Protein AF-A0A1R2ALS1-F1 (afdb_monomer_lite)

Structure (mmCIF, N/CA/C/O backbone):
data_AF-A0A1R2ALS1-F1
#
_entry.id   AF-A0A1R2ALS1-F1
#
loop_
_atom_site.group_PDB
_atom_site.id
_atom_site.type_symbol
_atom_site.label_atom_id
_atom_site.label_alt_id
_atom_site.label_comp_id
_atom_site.label_asym_id
_atom_site.label_entity_id
_atom_site.label_seq_id
_atom_site.pdbx_PDB_ins_code
_atom_site.Cartn_x
_atom_site.Cartn_y
_atom_site.Cartn_z
_atom_site.occupancy
_atom_site.B_iso_or_equiv
_atom_site.auth_seq_id
_atom_site.auth_comp_id
_atom_site.auth_asym_id
_atom_site.auth_atom_id
_atom_site.pdbx_PDB_model_num
ATOM 1 N N . MET A 1 1 ? 16.921 -1.117 -17.719 1.00 50.06 1 MET A N 1
ATOM 2 C CA . MET A 1 1 ? 17.714 -1.610 -18.869 1.00 50.06 1 MET A CA 1
ATOM 3 C C . MET A 1 1 ? 18.496 -0.434 -19.413 1.00 50.06 1 MET A C 1
ATOM 5 O O . MET A 1 1 ? 17.890 0.602 -19.641 1.00 50.06 1 MET A O 1
ATOM 9 N N . ASP A 1 2 ? 19.806 -0.563 -19.596 1.00 60.59 2 ASP A N 1
ATOM 10 C CA . ASP A 1 2 ? 20.616 0.552 -20.091 1.00 60.59 2 ASP A CA 1
ATOM 11 C C . ASP A 1 2 ? 20.428 0.717 -21.610 1.00 60.59 2 ASP A C 1
ATOM 13 O O . ASP A 1 2 ? 20.820 -0.155 -22.392 1.00 60.59 2 ASP A O 1
ATOM 17 N N . TYR A 1 3 ? 19.848 1.843 -22.042 1.00 79.38 3 TYR A N 1
ATOM 18 C CA . TYR A 1 3 ? 19.765 2.263 -23.451 1.00 79.38 3 TYR A CA 1
ATOM 19 C C . TYR A 1 3 ? 21.125 2.779 -23.939 1.00 79.38 3 TYR A C 1
ATOM 21 O O . TYR A 1 3 ? 21.300 3.943 -24.292 1.00 79.38 3 TYR A O 1
ATOM 29 N N . LYS A 1 4 ? 22.134 1.908 -23.909 1.00 89.81 4 LYS A N 1
ATOM 30 C CA . LYS A 1 4 ? 23.496 2.226 -24.341 1.00 89.81 4 LYS A CA 1
ATOM 31 C C . LYS A 1 4 ? 23.703 1.880 -25.807 1.00 89.81 4 LYS A C 1
ATOM 33 O O . LYS A 1 4 ? 23.116 0.939 -26.345 1.00 89.81 4 LYS A O 1
ATOM 38 N N . CYS A 1 5 ? 24.572 2.653 -26.440 1.00 91.06 5 CYS A N 1
ATOM 39 C CA . CYS A 1 5 ? 25.113 2.365 -27.754 1.00 91.06 5 CYS A CA 1
ATOM 40 C C . CYS A 1 5 ? 25.793 0.990 -27.745 1.00 91.06 5 CYS A C 1
ATOM 42 O O . CYS A 1 5 ? 26.479 0.631 -26.792 1.00 91.06 5 CYS A O 1
ATOM 44 N N . TRP A 1 6 ? 25.652 0.237 -28.833 1.00 88.50 6 TRP A N 1
ATOM 45 C CA . TRP A 1 6 ? 26.165 -1.134 -28.924 1.00 88.50 6 TRP A CA 1
ATOM 46 C C . TRP A 1 6 ? 27.685 -1.255 -28.691 1.00 88.50 6 TRP A C 1
ATOM 48 O O . TRP A 1 6 ? 28.148 -2.252 -28.147 1.00 88.50 6 TRP A O 1
ATOM 58 N N . CYS A 1 7 ? 28.463 -0.235 -29.067 1.00 89.12 7 CYS A N 1
ATOM 59 C CA . CYS A 1 7 ? 29.928 -0.244 -28.998 1.00 89.12 7 CYS A CA 1
ATOM 60 C C . CYS A 1 7 ? 30.544 0.796 -28.050 1.00 89.12 7 CYS A C 1
ATOM 62 O O . CYS A 1 7 ? 31.765 0.964 -28.048 1.00 89.12 7 CYS A O 1
ATOM 64 N N . CYS A 1 8 ? 29.752 1.540 -27.271 1.00 91.38 8 CYS A N 1
ATOM 65 C CA . CYS A 1 8 ? 30.298 2.498 -26.306 1.00 91.38 8 CYS A CA 1
ATOM 66 C C . CYS A 1 8 ? 29.312 2.803 -25.168 1.00 91.38 8 CYS A C 1
ATOM 68 O O . CYS A 1 8 ? 28.119 2.554 -25.307 1.00 91.38 8 CYS A O 1
ATOM 70 N N . PRO A 1 9 ? 29.768 3.388 -24.046 1.00 92.44 9 PRO A N 1
ATOM 71 C CA . PRO A 1 9 ? 28.892 3.663 -22.906 1.00 92.44 9 PRO A CA 1
ATOM 72 C C . PRO A 1 9 ? 27.930 4.841 -23.127 1.00 92.44 9 PRO A C 1
ATOM 74 O O . PRO A 1 9 ? 27.146 5.141 -22.231 1.00 92.44 9 PRO A O 1
ATOM 77 N N . ALA A 1 10 ? 27.999 5.528 -24.274 1.00 92.50 10 ALA A N 1
ATOM 78 C CA . ALA A 1 10 ? 27.101 6.636 -24.581 1.00 92.50 10 ALA A CA 1
ATOM 79 C C . ALA A 1 10 ? 25.664 6.146 -24.796 1.00 92.50 10 ALA A C 1
ATOM 81 O O . ALA A 1 10 ? 25.438 5.010 -25.211 1.00 92.50 10 ALA A O 1
ATOM 82 N N . GLU A 1 11 ? 24.703 7.032 -24.568 1.00 91.50 11 GLU A N 1
ATOM 83 C CA . GLU A 1 11 ? 23.285 6.772 -24.801 1.00 91.50 11 GLU A CA 1
ATOM 84 C C . GLU A 1 11 ? 22.994 6.486 -26.285 1.00 91.50 11 GLU A C 1
ATOM 86 O O . GLU A 1 11 ? 23.540 7.134 -27.190 1.00 91.50 11 GLU A O 1
ATOM 91 N N . ALA A 1 12 ? 22.146 5.490 -26.539 1.00 92.06 12 ALA A N 1
ATOM 92 C CA . ALA A 1 12 ? 21.632 5.191 -27.866 1.00 92.06 12 ALA A CA 1
ATOM 93 C C . ALA A 1 12 ? 20.422 6.080 -28.171 1.00 92.06 12 ALA A C 1
ATOM 95 O O . ALA A 1 12 ? 19.423 6.030 -27.466 1.00 92.06 12 ALA A O 1
ATOM 96 N N . ILE A 1 13 ? 20.508 6.854 -29.253 1.00 93.00 13 ILE A N 1
ATOM 97 C CA . ILE A 1 13 ? 19.440 7.768 -29.703 1.00 93.00 13 ILE A CA 1
ATOM 98 C C . ILE A 1 13 ? 18.923 7.425 -31.107 1.00 93.00 13 ILE A C 1
ATOM 100 O O . ILE A 1 13 ? 17.971 8.037 -31.586 1.00 93.00 13 ILE A O 1
ATOM 104 N N . TRP A 1 14 ? 19.549 6.439 -31.754 1.00 91.44 14 TRP A N 1
ATOM 105 C CA . TRP A 1 14 ? 19.168 5.898 -33.052 1.00 91.44 14 TRP A CA 1
ATOM 106 C C . TRP A 1 14 ? 18.943 4.395 -32.947 1.00 91.44 14 TRP A C 1
ATOM 108 O O . TRP A 1 14 ? 19.759 3.695 -32.333 1.00 91.44 14 TRP A O 1
ATOM 118 N N . VAL A 1 15 ? 17.893 3.907 -33.603 1.00 91.50 15 VAL A N 1
ATOM 119 C CA . VAL A 1 15 ? 17.603 2.480 -33.769 1.00 91.50 15 VAL A CA 1
ATOM 120 C C . VAL A 1 15 ? 17.605 2.131 -35.257 1.00 91.50 15 VAL A C 1
ATOM 122 O O . VAL A 1 15 ? 17.165 2.932 -36.072 1.00 91.50 15 VAL A O 1
ATOM 125 N N . CYS A 1 16 ? 18.155 0.977 -35.638 1.00 88.06 16 CYS A N 1
ATOM 126 C CA . CYS A 1 16 ? 18.098 0.477 -37.019 1.00 88.06 16 CYS A CA 1
ATOM 127 C C . CYS A 1 16 ? 17.822 -1.030 -37.022 1.00 88.06 16 CYS A C 1
ATOM 129 O O . CYS A 1 16 ? 18.295 -1.752 -36.148 1.00 88.06 16 CYS A O 1
ATOM 131 N N . ASP A 1 17 ? 17.155 -1.530 -38.060 1.00 84.06 17 ASP A N 1
ATOM 132 C CA . ASP A 1 17 ? 16.821 -2.956 -38.214 1.00 84.06 17 ASP A CA 1
ATOM 133 C C . ASP A 1 17 ? 18.007 -3.836 -38.654 1.00 84.06 17 ASP A C 1
ATOM 135 O O . ASP A 1 17 ? 17.848 -4.980 -39.085 1.00 84.06 17 ASP A O 1
ATOM 139 N N . CYS A 1 18 ? 19.233 -3.313 -38.589 1.00 85.44 18 CYS A N 1
ATOM 140 C CA . CYS A 1 18 ? 20.415 -4.073 -38.968 1.00 85.44 18 CYS A CA 1
ATOM 141 C C . CYS A 1 18 ? 20.714 -5.177 -37.930 1.00 85.44 18 CYS A C 1
ATOM 143 O O . CYS A 1 18 ? 20.789 -4.873 -36.739 1.00 85.44 18 CYS A O 1
ATOM 145 N N . PRO A 1 19 ? 21.010 -6.426 -38.353 1.00 74.75 19 PRO A N 1
ATOM 146 C CA . PRO A 1 19 ? 21.160 -7.579 -37.451 1.00 74.75 19 PRO A CA 1
ATOM 147 C C . PRO A 1 19 ? 22.251 -7.464 -36.376 1.00 74.75 19 PRO A C 1
ATOM 149 O O . PRO A 1 19 ? 22.248 -8.244 -35.430 1.00 74.75 19 PRO A O 1
ATOM 152 N N . GLN A 1 20 ? 23.215 -6.549 -36.537 1.00 68.75 20 GLN A N 1
ATOM 153 C CA . GLN A 1 20 ? 24.369 -6.415 -35.638 1.00 68.75 20 GLN A CA 1
ATOM 154 C C . GLN A 1 20 ? 24.468 -5.057 -34.920 1.00 68.75 20 GLN A C 1
ATOM 156 O O . GLN A 1 20 ? 25.159 -4.983 -33.912 1.00 68.75 20 GLN A O 1
ATOM 161 N N . ASP A 1 21 ? 23.737 -4.021 -35.358 1.00 65.06 21 ASP A N 1
ATOM 162 C CA . ASP A 1 21 ? 23.947 -2.626 -34.921 1.00 65.06 21 ASP A CA 1
ATOM 163 C C . ASP A 1 21 ? 22.619 -1.913 -34.606 1.00 65.06 21 ASP A C 1
ATOM 165 O O . ASP A 1 21 ? 22.350 -0.811 -35.092 1.00 65.06 21 ASP A O 1
ATOM 169 N N . SER A 1 22 ? 21.746 -2.538 -33.812 1.00 77.69 22 SER A N 1
ATOM 170 C CA . SER A 1 22 ? 20.374 -2.038 -33.674 1.00 77.69 22 SER A CA 1
ATOM 171 C C . SER A 1 22 ? 20.223 -0.767 -32.843 1.00 77.69 22 SER A C 1
ATOM 173 O O . SER A 1 22 ? 19.180 -0.135 -32.922 1.00 77.69 22 SER A O 1
ATOM 175 N N . ARG A 1 23 ? 21.228 -0.362 -32.052 1.00 90.31 23 ARG A N 1
ATOM 176 C CA . ARG A 1 23 ? 21.153 0.804 -31.148 1.00 90.31 23 ARG A CA 1
ATOM 177 C C . ARG A 1 23 ? 22.456 1.588 -31.133 1.00 90.31 23 ARG A C 1
ATOM 179 O O . ARG A 1 23 ? 23.477 1.078 -30.673 1.00 90.31 23 ARG A O 1
ATOM 186 N N . SER A 1 24 ? 22.427 2.836 -31.588 1.00 91.56 24 SER A N 1
ATOM 187 C CA . SER A 1 24 ? 23.633 3.650 -31.769 1.00 91.56 24 SER A CA 1
ATOM 188 C C . SER A 1 24 ? 23.507 5.045 -31.160 1.00 91.56 24 SER A C 1
ATOM 190 O O . SER A 1 24 ? 22.450 5.674 -31.197 1.00 91.56 24 SER A O 1
ATOM 192 N N . CYS A 1 25 ? 24.617 5.566 -30.634 1.00 92.94 25 CYS A N 1
ATOM 193 C CA . CYS A 1 25 ? 24.748 6.999 -30.380 1.00 92.94 25 CYS A CA 1
ATOM 194 C C . CYS A 1 25 ? 24.946 7.755 -31.705 1.00 92.94 25 CYS A C 1
ATOM 196 O O . CYS A 1 25 ? 25.255 7.151 -32.734 1.00 92.94 25 CYS A O 1
ATOM 198 N N . GLU A 1 26 ? 24.841 9.086 -31.677 1.00 92.38 26 GLU A N 1
ATOM 199 C CA . GLU A 1 26 ? 24.996 9.946 -32.863 1.00 92.38 26 GLU A CA 1
ATOM 200 C C . GLU A 1 26 ? 26.265 9.636 -33.677 1.00 92.38 26 GLU A C 1
ATOM 202 O O . GLU A 1 26 ? 26.232 9.535 -34.903 1.00 92.38 26 GLU A O 1
ATOM 207 N N . LYS A 1 27 ? 27.400 9.449 -32.990 1.00 93.31 27 LYS A N 1
ATOM 208 C CA . LYS A 1 27 ? 28.691 9.177 -33.632 1.00 93.31 27 LYS A CA 1
ATOM 209 C C . LYS A 1 27 ? 28.674 7.842 -34.379 1.00 93.31 27 LYS A C 1
ATOM 211 O O . LYS A 1 27 ? 28.967 7.803 -35.571 1.00 93.31 27 LYS A O 1
ATOM 216 N N . HIS A 1 28 ? 28.311 6.764 -33.687 1.00 92.12 28 HIS A N 1
ATOM 217 C CA . HIS A 1 28 ? 28.340 5.421 -34.263 1.00 92.12 28 HIS A CA 1
ATOM 218 C C . HIS A 1 28 ? 27.249 5.212 -35.311 1.00 92.12 28 HIS A C 1
ATOM 220 O O . HIS A 1 28 ? 27.471 4.489 -36.277 1.00 92.12 28 HIS A O 1
ATOM 226 N N . TYR A 1 29 ? 26.128 5.927 -35.204 1.00 90.19 29 TYR A N 1
ATOM 227 C CA . TYR A 1 29 ? 25.135 5.989 -36.267 1.00 90.19 29 TYR A CA 1
ATOM 228 C C . TYR A 1 29 ? 25.716 6.591 -37.556 1.00 90.19 29 TYR A C 1
ATOM 230 O O . TYR A 1 29 ? 25.559 6.013 -38.633 1.00 90.19 29 TYR A O 1
ATOM 238 N N . ARG A 1 30 ? 26.436 7.719 -37.476 1.00 89.69 30 ARG A N 1
ATOM 239 C CA . ARG A 1 30 ? 27.071 8.325 -38.662 1.00 89.69 30 ARG A CA 1
ATOM 240 C C . ARG A 1 30 ? 28.076 7.381 -39.319 1.00 89.69 30 ARG A C 1
ATOM 242 O O . ARG A 1 30 ? 28.133 7.325 -40.548 1.00 89.69 30 ARG A O 1
ATOM 249 N N . ASP A 1 31 ? 28.844 6.643 -38.525 1.00 89.50 31 ASP A N 1
ATOM 250 C CA . ASP A 1 31 ? 29.805 5.658 -39.031 1.00 89.50 31 ASP A CA 1
ATOM 251 C C . ASP A 1 31 ? 29.095 4.458 -39.678 1.00 89.50 31 ASP A C 1
ATOM 253 O O . ASP A 1 31 ? 29.447 4.053 -40.790 1.00 89.50 31 ASP A O 1
ATOM 257 N N . HIS A 1 32 ? 28.023 3.966 -39.052 1.00 87.50 32 HIS A N 1
ATOM 258 C CA . HIS A 1 32 ? 27.159 2.927 -39.606 1.00 87.50 32 HIS A CA 1
ATOM 259 C C . HIS A 1 32 ? 26.534 3.362 -40.944 1.00 87.50 32 HIS A C 1
ATOM 261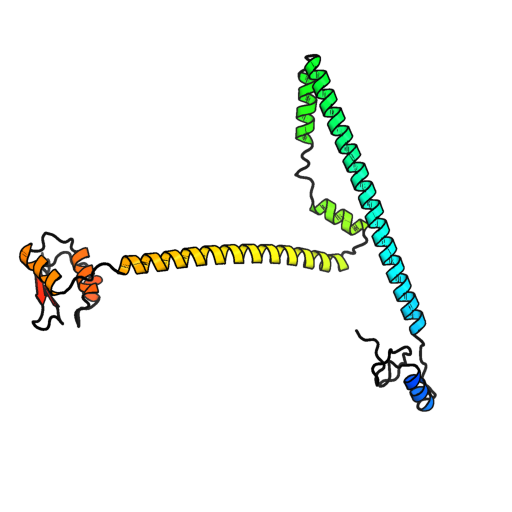 O O . HIS A 1 32 ? 26.642 2.646 -41.938 1.00 87.50 32 HIS A O 1
ATOM 267 N N . LYS A 1 33 ? 25.975 4.576 -41.028 1.00 85.88 33 LYS A N 1
ATOM 268 C CA . LYS A 1 33 ? 25.359 5.134 -42.246 1.00 85.88 33 LYS A CA 1
ATOM 269 C C . LYS A 1 33 ? 26.344 5.273 -43.410 1.00 85.88 33 LYS A C 1
ATOM 271 O O . LYS A 1 33 ? 25.971 5.067 -44.565 1.00 85.88 33 LYS A O 1
ATOM 276 N N . LYS A 1 34 ? 27.609 5.608 -43.126 1.00 86.44 34 LYS A N 1
ATOM 277 C CA . LYS A 1 34 ? 28.674 5.646 -44.146 1.00 86.44 34 LYS A CA 1
ATOM 278 C C . LYS A 1 34 ? 28.954 4.256 -44.720 1.00 86.44 34 LYS A C 1
ATOM 280 O O . LYS A 1 34 ? 29.162 4.136 -45.926 1.00 86.44 34 LYS A O 1
ATOM 285 N N . LYS A 1 35 ? 28.960 3.228 -43.864 1.00 85.25 35 LYS A N 1
ATOM 286 C CA . LYS A 1 35 ? 29.248 1.835 -44.234 1.00 85.25 35 LYS A CA 1
ATOM 287 C C . LYS A 1 35 ? 28.059 1.155 -44.923 1.00 85.25 35 LYS A C 1
ATOM 289 O O . LYS A 1 35 ? 28.254 0.430 -45.894 1.00 85.25 35 LYS A O 1
ATOM 294 N N . TYR A 1 36 ? 26.836 1.437 -44.476 1.00 82.56 36 TYR A N 1
ATOM 295 C CA . TYR A 1 36 ? 25.606 0.797 -44.941 1.00 82.56 36 TYR A CA 1
ATOM 296 C C . TYR A 1 36 ? 24.590 1.839 -45.427 1.00 82.56 36 TYR A C 1
ATOM 298 O O . TYR A 1 36 ? 23.707 2.284 -44.700 1.00 82.56 36 TYR A O 1
ATOM 306 N N . LYS A 1 37 ? 24.680 2.205 -46.712 1.00 77.44 37 LYS A N 1
ATOM 307 C CA . LYS A 1 37 ? 23.850 3.262 -47.329 1.00 77.44 37 LYS A CA 1
ATOM 308 C C . LYS A 1 37 ? 22.343 2.955 -47.417 1.00 77.44 37 LYS A C 1
ATOM 310 O O . LYS A 1 37 ? 21.590 3.835 -47.816 1.00 77.44 37 LYS A O 1
ATOM 315 N N . ARG A 1 38 ? 21.913 1.722 -47.119 1.00 81.31 38 ARG A N 1
ATOM 316 C CA . ARG A 1 38 ? 20.518 1.257 -47.262 1.00 81.31 38 ARG A CA 1
ATOM 317 C C . ARG A 1 38 ? 19.773 1.059 -45.931 1.00 81.31 38 ARG A C 1
ATOM 319 O O . ARG A 1 38 ? 18.631 0.623 -45.974 1.00 81.31 38 ARG A O 1
ATOM 326 N N . CYS A 1 39 ? 20.390 1.338 -44.777 1.00 83.81 39 CYS A N 1
ATOM 327 C CA . CYS A 1 39 ? 19.678 1.291 -43.490 1.00 83.81 39 CYS A CA 1
ATOM 328 C C . CYS A 1 39 ? 18.608 2.400 -43.441 1.00 83.81 39 CYS A C 1
ATOM 330 O O . CYS A 1 39 ? 18.851 3.514 -43.919 1.00 83.81 39 CYS A O 1
ATOM 332 N N . LEU A 1 40 ? 17.453 2.079 -42.849 1.00 80.88 40 LEU A N 1
ATOM 333 C CA . LEU A 1 40 ? 16.394 3.013 -42.462 1.00 80.88 40 LEU A CA 1
ATOM 334 C C . LEU A 1 40 ? 16.449 3.175 -40.934 1.00 80.88 40 LEU A C 1
ATOM 336 O O . LEU A 1 40 ? 15.978 2.298 -40.218 1.00 80.88 40 LEU A O 1
ATOM 340 N N . PRO A 1 41 ? 17.129 4.214 -40.432 1.00 84.94 41 PRO A N 1
ATOM 341 C CA . PRO A 1 41 ? 17.294 4.440 -39.006 1.00 84.94 41 PRO A CA 1
ATOM 342 C C . PRO A 1 41 ? 16.181 5.341 -38.462 1.00 84.94 41 PRO A C 1
ATOM 344 O O . PRO A 1 41 ? 15.875 6.374 -39.064 1.00 84.94 41 PRO A O 1
ATOM 347 N N . ASP A 1 42 ? 15.685 5.019 -37.274 1.00 88.00 42 ASP A N 1
ATOM 348 C CA . ASP A 1 42 ? 14.735 5.842 -36.533 1.00 88.00 42 ASP A CA 1
ATOM 349 C C . ASP A 1 42 ? 15.445 6.624 -35.430 1.00 88.00 42 ASP A C 1
ATOM 351 O O . ASP A 1 42 ? 16.239 6.081 -34.652 1.00 88.00 42 ASP A O 1
ATOM 355 N N . PHE A 1 43 ? 15.162 7.924 -35.365 1.00 89.69 43 PHE A N 1
ATOM 356 C CA . PHE A 1 43 ? 15.578 8.766 -34.251 1.00 89.69 43 PHE A CA 1
ATOM 357 C C . PHE A 1 43 ? 14.580 8.591 -33.111 1.00 89.69 43 PHE A C 1
ATOM 359 O O . PHE A 1 43 ? 13.432 9.012 -33.220 1.00 89.69 43 PHE A O 1
ATOM 366 N N . VAL A 1 44 ? 15.009 7.962 -32.019 1.00 89.94 44 VAL A N 1
ATOM 367 C CA . VAL A 1 44 ? 14.098 7.568 -30.930 1.00 89.94 44 VAL A CA 1
ATOM 368 C C . VAL A 1 44 ? 14.128 8.518 -29.740 1.00 89.94 44 VAL A C 1
ATOM 370 O O . VAL A 1 44 ? 13.297 8.395 -28.848 1.00 89.94 44 VAL A O 1
ATOM 373 N N . LYS A 1 45 ? 15.062 9.478 -29.704 1.00 87.56 45 LYS A N 1
ATOM 374 C CA . LYS A 1 45 ? 15.226 10.370 -28.546 1.00 87.56 45 LYS A CA 1
ATOM 375 C C . LYS A 1 45 ? 13.960 11.168 -28.242 1.00 87.56 45 LYS A C 1
ATOM 377 O O . LYS A 1 45 ? 13.569 11.253 -27.084 1.00 87.56 45 LYS A O 1
ATOM 382 N N . ASP A 1 46 ? 13.327 11.724 -29.271 1.00 87.06 46 ASP A N 1
ATOM 383 C CA . ASP A 1 46 ? 12.121 12.534 -29.092 1.00 87.06 46 ASP A CA 1
ATOM 384 C C . ASP A 1 46 ? 10.953 11.675 -28.595 1.00 87.06 46 ASP A C 1
ATOM 386 O O . ASP A 1 46 ? 10.272 12.071 -27.656 1.00 87.06 46 ASP A O 1
ATOM 390 N N . ALA A 1 47 ? 10.799 10.459 -29.129 1.00 88.56 47 ALA A N 1
ATOM 391 C CA . ALA A 1 47 ? 9.786 9.509 -28.671 1.00 88.56 47 ALA A CA 1
ATOM 392 C C . ALA A 1 47 ? 10.010 9.061 -27.212 1.00 88.56 47 ALA A C 1
ATOM 394 O O . ALA A 1 47 ? 9.049 8.902 -26.460 1.00 88.56 47 ALA A O 1
ATOM 395 N N . ILE A 1 48 ? 11.271 8.887 -26.790 1.00 86.31 48 ILE A N 1
ATOM 396 C CA . ILE A 1 48 ? 11.622 8.595 -25.389 1.00 86.31 48 ILE A CA 1
ATOM 397 C C . ILE A 1 48 ? 11.243 9.778 -24.495 1.00 86.31 48 ILE A C 1
ATOM 399 O O . ILE A 1 48 ? 10.570 9.583 -23.491 1.00 86.31 48 ILE A O 1
ATOM 403 N N . ILE A 1 49 ? 11.622 11.003 -24.875 1.00 87.62 49 ILE A N 1
ATOM 404 C CA . ILE A 1 49 ? 11.289 12.217 -24.116 1.00 87.62 49 ILE A CA 1
ATOM 405 C C . ILE A 1 49 ? 9.771 12.396 -24.009 1.00 87.62 49 ILE A C 1
ATOM 407 O O . ILE A 1 49 ? 9.267 12.726 -22.939 1.00 87.62 49 ILE A O 1
ATOM 411 N N . GLU A 1 50 ? 9.037 12.185 -25.100 1.00 91.19 50 GLU A N 1
ATOM 412 C CA . GLU A 1 50 ? 7.576 12.261 -25.118 1.00 91.19 50 GLU A CA 1
ATOM 413 C C . GLU A 1 50 ? 6.951 11.216 -24.187 1.00 91.19 50 GLU A C 1
ATOM 415 O O . GLU A 1 50 ? 6.086 11.558 -23.382 1.00 91.19 50 GLU A O 1
ATOM 420 N N . SER A 1 51 ? 7.452 9.978 -24.221 1.00 89.94 51 SER A N 1
ATOM 421 C CA . SER A 1 51 ? 7.007 8.902 -23.328 1.00 89.94 51 SER A CA 1
ATOM 422 C C . SER A 1 51 ? 7.298 9.219 -21.858 1.00 89.94 51 SER A C 1
ATOM 424 O O . SER A 1 51 ? 6.409 9.097 -21.018 1.00 89.94 51 SER A O 1
ATOM 426 N N . ASP A 1 52 ? 8.508 9.684 -21.540 1.00 89.56 52 ASP A N 1
ATOM 427 C CA . ASP A 1 52 ? 8.900 10.081 -20.183 1.00 89.56 52 ASP A CA 1
ATOM 428 C C . ASP A 1 52 ? 8.041 11.237 -19.666 1.00 89.56 52 ASP A C 1
ATOM 430 O O . ASP A 1 52 ? 7.635 11.250 -18.504 1.00 89.56 52 ASP A O 1
ATOM 434 N N . ASN A 1 53 ? 7.759 12.223 -20.519 1.00 91.88 53 ASN A N 1
ATOM 435 C CA . ASN A 1 53 ? 6.893 13.339 -20.165 1.00 91.88 53 ASN A CA 1
ATOM 436 C C . ASN A 1 53 ? 5.456 12.869 -19.929 1.00 91.88 53 ASN A C 1
ATOM 438 O O . ASN A 1 53 ? 4.850 13.290 -18.949 1.00 91.88 53 ASN A O 1
ATOM 442 N N . ALA A 1 54 ? 4.931 11.973 -20.768 1.00 92.06 54 ALA A N 1
ATOM 443 C CA . ALA A 1 54 ? 3.603 11.396 -20.580 1.00 92.06 54 ALA A CA 1
ATOM 444 C C . ALA A 1 54 ? 3.502 10.616 -19.258 1.00 92.06 54 ALA A C 1
ATOM 446 O O . ALA A 1 54 ? 2.540 10.803 -18.514 1.00 92.06 54 ALA A O 1
ATOM 447 N N . ILE A 1 55 ? 4.518 9.811 -18.919 1.00 92.00 55 ILE A N 1
ATOM 448 C CA . ILE A 1 55 ? 4.587 9.090 -17.639 1.00 92.00 55 ILE A CA 1
ATOM 449 C C . ILE A 1 55 ? 4.634 10.075 -16.468 1.00 92.00 55 ILE A C 1
ATOM 451 O O . ILE A 1 55 ? 3.838 9.947 -15.545 1.00 92.00 55 ILE A O 1
ATOM 455 N N . LYS A 1 56 ? 5.495 11.098 -16.517 1.00 93.19 56 LYS A N 1
ATOM 456 C CA . LYS A 1 56 ? 5.571 12.125 -15.461 1.00 93.19 56 LYS A CA 1
ATOM 457 C C . LYS A 1 56 ? 4.263 12.892 -15.291 1.00 93.19 56 LYS A C 1
ATOM 459 O O . LYS A 1 56 ? 3.875 13.201 -14.168 1.00 93.19 56 LYS A O 1
ATOM 464 N N . CYS A 1 57 ? 3.582 13.221 -16.388 1.00 91.94 57 CYS A N 1
ATOM 465 C CA . CYS A 1 57 ? 2.256 13.831 -16.332 1.00 91.94 57 CYS A CA 1
ATOM 466 C C . CYS A 1 57 ? 1.271 12.914 -15.604 1.00 91.94 57 CYS A C 1
ATOM 468 O O . CYS A 1 57 ? 0.589 13.369 -14.690 1.00 91.94 57 CYS A O 1
ATOM 470 N N . LEU A 1 58 ? 1.262 11.624 -15.942 1.00 88.75 58 LEU A N 1
ATOM 471 C CA . LEU A 1 58 ? 0.407 10.638 -15.290 1.00 88.75 58 LEU A CA 1
ATOM 472 C C . LEU A 1 58 ? 0.744 10.469 -13.795 1.00 88.75 58 LEU A C 1
ATOM 474 O O . LEU A 1 58 ? -0.160 10.413 -12.967 1.00 88.75 58 LEU A O 1
ATOM 478 N N . GLU A 1 59 ? 2.028 10.449 -13.422 1.00 89.44 59 GLU A N 1
ATOM 479 C CA . GLU A 1 59 ? 2.475 10.419 -12.019 1.00 89.44 59 GLU A CA 1
ATOM 480 C C . GLU A 1 59 ? 1.937 11.619 -11.222 1.00 89.44 59 GLU A C 1
ATOM 482 O O . GLU A 1 59 ? 1.430 11.456 -10.109 1.00 89.44 59 GLU A O 1
ATOM 487 N N . LEU A 1 60 ? 2.007 12.825 -11.796 1.00 87.81 60 LEU A N 1
ATOM 488 C CA . LEU A 1 60 ? 1.475 14.041 -11.177 1.00 87.81 60 LEU A CA 1
ATOM 489 C C . LEU A 1 60 ? -0.052 14.002 -11.049 1.00 87.81 60 LEU A C 1
ATOM 491 O O . LEU A 1 60 ? -0.590 14.437 -10.029 1.00 87.81 60 LEU A O 1
ATOM 495 N N . GLU A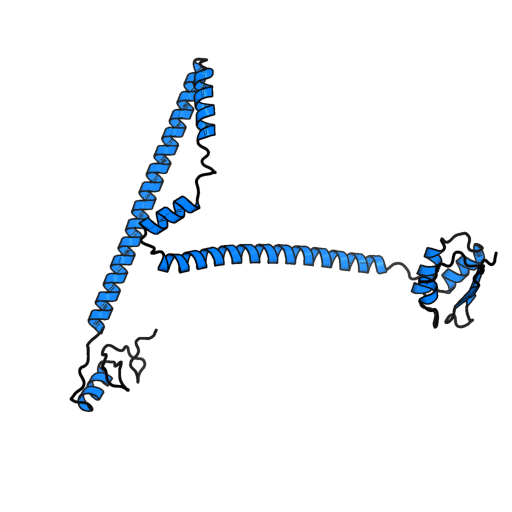 1 61 ? -0.752 13.475 -12.054 1.00 88.38 61 GLU A N 1
ATOM 496 C CA . GLU A 1 61 ? -2.205 13.295 -12.013 1.00 88.38 61 GLU A CA 1
ATOM 497 C C . GLU A 1 61 ? -2.623 12.309 -10.916 1.00 88.38 61 GLU A C 1
ATOM 499 O O . GLU A 1 61 ? -3.520 12.626 -10.135 1.00 88.38 61 GLU A O 1
ATOM 504 N N . TYR A 1 62 ? -1.932 11.172 -10.776 1.00 87.25 62 TYR A N 1
ATOM 505 C CA . TYR A 1 62 ? -2.173 10.221 -9.684 1.00 87.25 62 TYR A CA 1
ATOM 506 C C . TYR A 1 62 ? -1.903 10.829 -8.308 1.00 87.25 62 TYR A C 1
ATOM 508 O O . TYR A 1 62 ? -2.692 10.631 -7.376 1.00 87.25 62 TYR A O 1
ATOM 516 N N . ALA A 1 63 ? -0.810 11.583 -8.165 1.00 84.50 63 ALA A N 1
ATOM 517 C CA . ALA A 1 63 ? -0.490 12.267 -6.918 1.00 84.50 63 ALA A CA 1
ATOM 518 C C . ALA A 1 63 ? -1.590 13.270 -6.539 1.00 84.50 63 ALA A C 1
ATOM 520 O O . ALA A 1 63 ? -2.045 13.284 -5.394 1.00 84.50 63 ALA A O 1
ATOM 521 N N . LYS A 1 64 ? -2.064 14.061 -7.509 1.00 89.62 64 LYS A N 1
ATOM 522 C CA . LYS A 1 64 ? -3.153 15.018 -7.304 1.00 89.62 64 LYS A CA 1
ATOM 523 C C . LYS A 1 64 ? -4.467 14.322 -6.952 1.00 89.62 64 LYS A C 1
ATOM 525 O O . LYS A 1 64 ? -5.090 14.691 -5.964 1.00 89.62 64 LYS A O 1
ATOM 530 N N . LEU A 1 65 ? -4.852 13.289 -7.701 1.00 86.00 65 LEU A N 1
ATOM 531 C CA . LEU A 1 65 ? -6.060 12.509 -7.426 1.00 86.00 65 LEU A CA 1
ATOM 532 C C . LEU A 1 65 ? -6.036 11.941 -6.002 1.00 86.00 65 LEU A C 1
ATOM 534 O O . LEU A 1 65 ? -7.018 12.045 -5.275 1.00 86.00 65 LEU A O 1
ATOM 538 N N . THR A 1 66 ? -4.896 11.394 -5.578 1.00 86.75 66 THR A N 1
ATOM 539 C CA . THR A 1 66 ? -4.726 10.852 -4.224 1.00 86.75 66 THR A CA 1
ATOM 540 C C . THR A 1 66 ? -4.913 11.932 -3.158 1.00 86.75 66 THR A C 1
ATOM 542 O O . THR A 1 66 ? -5.605 11.701 -2.168 1.00 86.75 66 THR A O 1
ATOM 545 N N . GLN A 1 67 ? -4.333 13.119 -3.359 1.00 86.25 67 GLN A N 1
ATOM 546 C CA . GLN A 1 67 ? -4.509 14.253 -2.448 1.00 86.25 67 GLN A CA 1
ATOM 547 C C . GLN A 1 67 ? -5.974 14.697 -2.373 1.00 86.25 67 GLN A C 1
ATOM 549 O O . GLN A 1 67 ? -6.505 14.844 -1.273 1.00 86.25 67 GLN A O 1
ATOM 554 N N . ASP A 1 68 ? -6.641 14.841 -3.520 1.00 87.75 68 ASP A N 1
ATOM 555 C CA . ASP A 1 68 ? -8.055 15.220 -3.590 1.00 87.75 68 ASP A CA 1
ATOM 556 C C . ASP A 1 68 ? -8.936 14.187 -2.856 1.00 87.75 68 ASP A C 1
ATOM 558 O O . ASP A 1 68 ? -9.806 14.550 -2.062 1.00 87.75 68 ASP A O 1
ATOM 562 N N . MET A 1 69 ? -8.659 12.888 -3.025 1.00 88.88 69 MET A N 1
ATOM 563 C CA . MET A 1 69 ? -9.359 11.816 -2.307 1.00 88.88 69 MET A CA 1
ATOM 564 C C . MET A 1 69 ? -9.121 11.860 -0.794 1.00 88.88 69 MET A C 1
ATOM 566 O O . MET A 1 69 ? -10.058 11.644 -0.026 1.00 88.88 69 MET A O 1
ATOM 570 N N . MET A 1 70 ? -7.893 12.138 -0.346 1.00 89.12 70 MET A N 1
ATOM 571 C CA . MET A 1 70 ? -7.586 12.274 1.083 1.00 89.12 70 MET A CA 1
ATOM 572 C C . MET A 1 70 ? -8.365 13.429 1.717 1.00 89.12 70 MET A C 1
ATOM 574 O O . MET A 1 70 ? -8.939 13.250 2.792 1.00 89.12 70 MET A O 1
ATOM 578 N N . ILE A 1 71 ? -8.434 14.573 1.032 1.00 91.94 71 ILE A N 1
ATOM 579 C CA . ILE A 1 71 ? -9.205 15.742 1.476 1.00 91.94 71 ILE A CA 1
ATOM 580 C C . ILE A 1 71 ? -10.689 15.385 1.606 1.00 91.94 71 ILE A C 1
ATOM 582 O O . ILE A 1 71 ? -11.315 15.682 2.624 1.00 91.94 71 ILE A O 1
ATOM 586 N N . GLU A 1 72 ? -11.262 14.706 0.612 1.00 93.75 72 GLU A N 1
ATOM 587 C CA . GLU A 1 72 ? -12.664 14.281 0.671 1.00 93.75 72 GLU A CA 1
ATOM 588 C C . GLU A 1 72 ? -12.924 13.277 1.803 1.00 93.75 72 GLU A C 1
ATOM 590 O O . GLU A 1 72 ? -13.888 13.425 2.557 1.00 93.75 72 GLU A O 1
ATOM 595 N N . ILE A 1 73 ? -12.044 12.290 1.996 1.00 88.81 73 ILE A N 1
ATOM 596 C CA . ILE A 1 73 ? -12.145 11.332 3.109 1.00 88.81 73 ILE A CA 1
ATOM 597 C C . ILE A 1 73 ? -12.114 12.061 4.458 1.00 88.81 73 ILE A C 1
ATOM 599 O O . ILE A 1 73 ? -12.930 11.763 5.336 1.00 88.81 73 ILE A O 1
ATOM 603 N N . GLU A 1 74 ? -11.211 13.027 4.626 1.00 94.00 74 GLU A N 1
ATOM 604 C CA . GLU A 1 74 ? -11.122 13.849 5.832 1.00 94.00 74 GLU A CA 1
ATOM 605 C C . GLU A 1 74 ? -12.402 14.671 6.053 1.00 94.00 74 GLU A C 1
ATOM 607 O O . GLU A 1 74 ? -12.939 14.708 7.167 1.00 94.00 74 GLU A O 1
ATOM 612 N N . ASN A 1 75 ? -12.956 15.265 4.994 1.00 94.56 75 ASN A N 1
ATOM 613 C CA . ASN A 1 75 ? -14.223 15.990 5.055 1.00 94.56 75 ASN A CA 1
ATOM 614 C C . ASN A 1 75 ? -15.370 15.086 5.528 1.00 94.56 75 ASN A C 1
ATOM 616 O O . ASN A 1 75 ? -16.092 15.448 6.463 1.00 94.56 75 ASN A O 1
ATOM 620 N N . TYR A 1 76 ? -15.522 13.891 4.949 1.00 92.50 76 TYR A N 1
ATOM 621 C CA . TYR A 1 76 ? -16.546 12.929 5.374 1.00 92.50 76 TYR A CA 1
ATOM 622 C C . TYR A 1 76 ? -16.333 12.442 6.807 1.00 92.50 76 TYR A C 1
ATOM 624 O O . TYR A 1 76 ? -17.298 12.276 7.561 1.00 92.50 76 TYR A O 1
ATOM 632 N N . TYR A 1 77 ? -15.084 12.227 7.216 1.00 91.62 77 TYR A N 1
ATOM 633 C CA . TYR A 1 77 ? -14.749 11.881 8.594 1.00 91.62 77 TYR A CA 1
ATOM 634 C C . TYR A 1 77 ? -15.208 12.974 9.569 1.00 91.62 77 TYR A C 1
ATOM 636 O O . TYR A 1 77 ? -15.932 12.686 10.527 1.00 91.62 77 TYR A O 1
ATOM 644 N N . ASN A 1 78 ? -14.879 14.233 9.283 1.00 95.25 78 ASN A N 1
ATOM 645 C CA . ASN A 1 78 ? -15.268 15.375 10.106 1.00 95.25 78 ASN A CA 1
ATOM 646 C C . ASN A 1 78 ? -16.791 15.568 10.151 1.00 95.25 78 ASN A C 1
ATOM 648 O O . ASN A 1 78 ? -17.353 15.812 11.222 1.00 95.25 78 ASN A O 1
ATOM 652 N N . GLN A 1 79 ? -17.490 15.399 9.025 1.00 95.19 79 GLN A N 1
ATOM 653 C CA . GLN A 1 79 ? -18.957 15.428 8.986 1.00 95.19 79 GLN A CA 1
ATOM 654 C C . GLN A 1 79 ? -19.572 14.341 9.877 1.00 95.19 79 GLN A C 1
ATOM 656 O O . GLN A 1 79 ? -20.476 14.627 10.669 1.00 95.19 79 GLN A O 1
ATOM 661 N N . ASN A 1 80 ? -19.048 13.114 9.811 1.00 93.75 80 ASN A N 1
ATOM 662 C CA . ASN A 1 80 ? -19.505 12.006 10.648 1.00 93.75 80 ASN A CA 1
ATOM 663 C C . ASN A 1 80 ? -19.252 12.271 12.139 1.00 93.75 80 ASN A C 1
ATOM 665 O O . ASN A 1 80 ? -20.142 12.045 12.960 1.00 93.75 80 ASN A O 1
ATOM 669 N N . LEU A 1 81 ? -18.078 12.797 12.505 1.00 95.94 81 LEU A N 1
ATOM 670 C CA . LEU A 1 81 ? -17.789 13.187 13.886 1.00 95.94 81 LEU A CA 1
ATOM 671 C C . LEU A 1 81 ? -18.744 14.269 14.388 1.00 95.94 81 LEU A C 1
ATOM 673 O O . LEU A 1 81 ? -19.310 14.136 15.473 1.00 95.94 81 LEU A O 1
ATOM 677 N N . ASN A 1 82 ? -18.964 15.315 13.594 1.00 97.50 82 ASN A N 1
ATOM 678 C CA . ASN A 1 82 ? -19.889 16.392 13.938 1.00 97.50 82 ASN A CA 1
ATOM 679 C C . ASN A 1 82 ? -21.310 15.861 14.148 1.00 97.50 82 ASN A C 1
ATOM 681 O O . ASN A 1 82 ? -21.983 16.236 15.112 1.00 97.50 82 ASN A O 1
ATOM 685 N N . TYR A 1 83 ? -21.750 14.928 13.302 1.00 97.00 83 TYR A N 1
ATOM 686 C CA . TYR A 1 83 ? -23.034 14.259 13.461 1.00 97.00 83 TYR A CA 1
ATOM 687 C C . TYR A 1 83 ? -23.108 13.443 14.762 1.00 97.00 83 TYR A C 1
ATOM 689 O O . TYR A 1 83 ? -24.069 13.578 15.522 1.00 97.00 83 TYR A O 1
ATOM 697 N N . LEU A 1 84 ? -22.072 12.661 15.083 1.00 96.19 84 LEU A N 1
ATOM 698 C CA . LEU A 1 84 ? -21.993 11.909 16.341 1.00 96.19 84 LEU A CA 1
ATOM 699 C C . LEU A 1 84 ? -21.997 12.834 17.568 1.00 96.19 84 LEU A C 1
ATOM 701 O O . LEU A 1 84 ? -22.679 12.552 18.557 1.00 96.19 84 LEU A O 1
ATOM 705 N N . HIS A 1 85 ? -21.287 13.962 17.510 1.00 97.81 85 HIS A N 1
ATOM 706 C CA . HIS A 1 85 ? -21.314 14.984 18.556 1.00 97.81 85 HIS A CA 1
ATOM 707 C C . HIS A 1 85 ? -22.707 15.594 18.725 1.00 97.81 85 HIS A C 1
ATOM 709 O O . HIS A 1 85 ? -23.174 15.736 19.859 1.00 97.81 85 HIS A O 1
ATOM 715 N N . SER A 1 86 ? -23.393 15.892 17.621 1.00 98.19 86 SER A N 1
ATOM 716 C CA . SER A 1 86 ? -24.778 16.367 17.637 1.00 98.19 86 SER A CA 1
ATOM 717 C C . SER A 1 86 ? -25.705 15.350 18.309 1.00 98.19 86 SER A C 1
ATOM 719 O O . SER A 1 86 ? -26.400 15.694 19.266 1.00 98.19 86 SER A O 1
ATOM 721 N N . LYS A 1 87 ? -25.619 14.066 17.934 1.00 98.00 87 LYS A N 1
ATOM 722 C CA . LYS A 1 87 ? -26.388 12.979 18.565 1.00 98.00 87 LYS A CA 1
ATOM 723 C C . LYS A 1 87 ? -26.082 12.797 20.049 1.00 98.00 87 LYS A C 1
ATOM 725 O O . LYS A 1 87 ? -26.991 12.573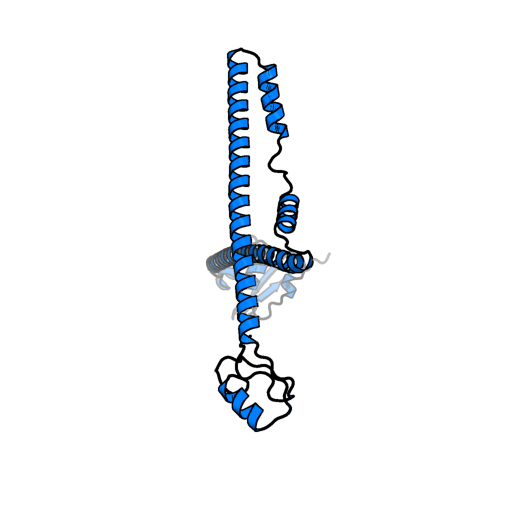 20.847 1.00 98.00 87 LYS A O 1
ATOM 730 N N . LYS A 1 88 ? -24.825 12.964 20.460 1.00 98.00 88 LYS A N 1
ATOM 731 C CA . LYS A 1 88 ? -24.443 12.958 21.880 1.00 98.00 88 LYS A CA 1
ATOM 732 C C . LYS A 1 88 ? -25.089 14.112 22.652 1.00 98.00 88 LYS A C 1
ATOM 734 O O . LYS A 1 88 ? -25.535 13.919 23.783 1.00 98.00 88 LYS A O 1
ATOM 739 N N . ASN A 1 89 ? -25.125 15.307 22.068 1.00 98.19 89 ASN A N 1
ATOM 740 C CA . ASN A 1 89 ? -25.758 16.470 22.687 1.00 98.19 89 ASN A CA 1
ATOM 741 C C . ASN A 1 89 ? -27.284 16.324 22.741 1.00 98.19 89 ASN A C 1
ATOM 743 O O . ASN A 1 89 ? -27.886 16.649 23.762 1.00 98.19 89 ASN A O 1
ATOM 747 N N . GLU A 1 90 ? -27.891 15.762 21.697 1.00 98.31 90 GLU A N 1
ATOM 748 C CA . GLU A 1 90 ? -29.314 15.421 21.651 1.00 98.31 90 GLU A CA 1
ATOM 749 C C . GLU A 1 90 ? -29.692 14.456 22.788 1.00 98.31 90 GLU A C 1
ATOM 751 O O . GLU A 1 90 ? -30.590 14.752 23.578 1.00 98.31 90 GLU A O 1
ATOM 756 N N . ALA A 1 91 ? -28.928 13.370 22.965 1.00 98.31 91 ALA A N 1
ATOM 757 C CA . ALA A 1 91 ? -29.127 12.417 24.059 1.00 98.31 91 ALA A CA 1
ATOM 758 C C . ALA A 1 91 ? -29.026 13.076 25.444 1.00 98.31 91 ALA A C 1
ATOM 760 O O . ALA A 1 91 ? -29.868 12.841 26.309 1.00 98.31 91 ALA A O 1
ATOM 761 N N . ARG A 1 92 ? -28.032 13.952 25.655 1.00 98.12 92 ARG A N 1
ATOM 762 C CA . ARG A 1 92 ? -27.920 14.741 26.896 1.00 98.12 92 ARG A CA 1
ATOM 763 C C . ARG A 1 92 ? -29.167 15.595 27.129 1.00 98.12 92 ARG A C 1
ATOM 765 O O . ARG A 1 92 ? -29.672 15.637 28.247 1.00 98.12 92 ARG A O 1
ATOM 772 N N . GLY A 1 93 ? -29.678 16.243 26.082 1.00 98.25 93 GLY A N 1
ATOM 773 C CA . GLY A 1 93 ? -30.902 17.042 26.142 1.00 98.25 93 GLY A CA 1
ATOM 774 C C . GLY A 1 93 ? -32.139 16.226 26.530 1.00 98.25 93 GLY A C 1
ATOM 775 O O . GLY A 1 93 ? -32.965 16.705 27.307 1.00 98.25 93 GLY A O 1
ATOM 776 N N . PHE A 1 94 ? -32.270 14.992 26.038 1.00 98.44 94 PHE A N 1
ATOM 777 C CA . PHE A 1 94 ? -33.342 14.084 26.459 1.00 98.44 94 PHE A CA 1
ATOM 778 C C . PHE A 1 94 ? -33.218 13.680 27.931 1.00 98.44 94 PHE A C 1
ATOM 780 O O . PHE A 1 94 ? -34.193 13.788 28.675 1.00 98.44 94 PHE A O 1
ATOM 787 N N . ILE A 1 95 ? -32.010 13.343 28.388 1.00 96.94 95 ILE A N 1
ATOM 788 C CA . ILE A 1 95 ? -31.753 12.978 29.790 1.00 96.94 95 ILE A CA 1
ATOM 789 C C . ILE A 1 95 ? -32.132 14.121 30.743 1.00 96.94 95 ILE A C 1
ATOM 791 O O . ILE A 1 95 ? -32.854 13.896 31.713 1.00 96.94 95 ILE A O 1
ATOM 795 N N . TYR A 1 96 ? -31.718 15.362 30.460 1.00 97.88 96 TYR A N 1
ATOM 796 C CA . TYR A 1 96 ? -32.073 16.514 31.305 1.00 97.88 96 TYR A CA 1
ATOM 797 C C . TYR A 1 96 ? -33.584 16.764 31.378 1.00 97.88 96 TYR A C 1
ATOM 799 O O . TYR A 1 96 ? -34.085 17.222 32.405 1.00 97.88 96 TYR A O 1
ATOM 807 N N . ARG A 1 97 ? -34.318 16.430 30.310 1.00 98.25 97 ARG A N 1
ATOM 808 C CA . ARG A 1 97 ? -35.784 16.522 30.245 1.00 98.25 97 ARG A CA 1
ATOM 809 C C . ARG A 1 97 ? -36.503 15.288 30.803 1.00 98.25 97 ARG A C 1
ATOM 811 O O . ARG A 1 97 ? -37.728 15.264 30.779 1.00 98.25 97 ARG A O 1
ATOM 818 N N . LYS A 1 98 ? -35.768 14.300 31.334 1.00 97.69 98 LYS A N 1
ATOM 819 C CA . LYS A 1 98 ? -36.287 13.012 31.834 1.00 97.69 98 LYS A CA 1
ATOM 820 C C . LYS A 1 98 ? -37.014 12.180 30.762 1.00 97.69 98 LYS A C 1
ATOM 822 O O . LYS A 1 98 ? -37.903 11.398 31.083 1.00 97.69 98 LYS A O 1
ATOM 827 N N . MET A 1 99 ? -36.616 12.342 29.502 1.00 97.94 99 MET A N 1
ATOM 828 C CA . MET A 1 99 ? -37.107 11.602 28.333 1.00 97.94 99 MET A CA 1
ATOM 829 C C . MET A 1 99 ? -36.204 10.381 28.094 1.00 97.94 99 MET A C 1
ATOM 831 O O . MET A 1 99 ? -35.308 10.401 27.248 1.00 97.94 99 MET A O 1
ATOM 835 N N . ASN A 1 100 ? -36.333 9.366 28.954 1.00 96.94 100 ASN A N 1
ATOM 836 C CA . ASN A 1 100 ? -35.383 8.248 28.992 1.00 96.94 100 ASN A CA 1
ATOM 837 C C . ASN A 1 100 ? -35.491 7.332 27.765 1.00 96.94 100 ASN A C 1
ATOM 839 O O . ASN A 1 100 ? -34.458 6.881 27.273 1.00 96.94 100 ASN A O 1
ATOM 843 N N . ASP A 1 101 ? -36.699 7.112 27.246 1.00 98.06 101 ASP A N 1
ATOM 844 C CA . ASP A 1 101 ? -36.931 6.215 26.109 1.00 98.06 101 ASP A CA 1
ATOM 845 C C . ASP A 1 101 ? -36.258 6.749 24.833 1.00 98.06 101 ASP A C 1
ATOM 847 O O . ASP A 1 101 ? -35.605 6.004 24.100 1.00 98.06 101 ASP A O 1
ATOM 851 N N . GLU A 1 102 ? -36.322 8.061 24.591 1.00 98.25 102 GLU A N 1
ATOM 852 C CA . GLU A 1 102 ? -35.666 8.717 23.458 1.00 98.25 102 GLU A CA 1
ATOM 853 C C . GLU A 1 102 ? -34.137 8.691 23.583 1.00 98.25 102 GLU A C 1
ATOM 855 O O . GLU A 1 102 ? -33.423 8.459 22.600 1.00 98.25 102 GLU A O 1
ATOM 860 N N . ALA A 1 103 ? -33.615 8.892 24.798 1.00 97.69 103 ALA A N 1
ATOM 861 C CA . ALA A 1 103 ? -32.185 8.780 25.067 1.00 97.69 103 ALA A CA 1
ATOM 862 C C . ALA A 1 103 ? -31.677 7.342 24.846 1.00 97.69 103 ALA A C 1
ATOM 864 O O . ALA A 1 103 ? -30.619 7.143 24.235 1.00 97.69 103 ALA A O 1
ATOM 865 N N . ASP A 1 104 ? -32.441 6.339 25.287 1.00 98.00 104 ASP A N 1
ATOM 866 C CA . ASP A 1 104 ? -32.137 4.930 25.038 1.00 98.00 104 ASP A CA 1
ATOM 867 C C . ASP A 1 104 ? -32.255 4.572 23.549 1.00 98.00 104 ASP A C 1
ATOM 869 O O . ASP A 1 104 ? -31.444 3.791 23.048 1.00 98.00 104 ASP A O 1
ATOM 873 N N . GLY A 1 105 ? -33.155 5.215 22.800 1.00 98.25 105 GLY A N 1
ATOM 874 C CA . GLY A 1 105 ? -33.223 5.106 21.342 1.00 98.25 105 GLY A CA 1
ATOM 875 C C . GLY A 1 105 ? -31.900 5.468 20.653 1.00 98.25 105 GLY A C 1
ATOM 876 O O . GLY A 1 105 ? -31.394 4.696 19.835 1.00 98.25 105 GLY A O 1
ATOM 877 N N . ILE A 1 106 ? -31.270 6.588 21.033 1.00 97.50 106 ILE A N 1
ATOM 878 C CA . ILE A 1 106 ? -29.948 6.985 20.503 1.00 97.50 106 ILE A CA 1
ATOM 879 C C . ILE A 1 106 ? -28.875 5.963 20.906 1.00 97.50 106 ILE A C 1
ATOM 881 O O . ILE A 1 106 ? -28.014 5.608 20.100 1.00 97.50 106 ILE A O 1
ATOM 885 N N . LYS A 1 107 ? -28.922 5.447 22.136 1.00 96.69 107 LYS A N 1
ATOM 886 C CA . LYS A 1 107 ? -27.978 4.426 22.614 1.00 96.69 107 LYS A CA 1
ATOM 887 C C . LYS A 1 107 ? -28.091 3.118 21.827 1.00 96.69 107 LYS A C 1
ATOM 889 O O . LYS A 1 107 ? -27.063 2.525 21.496 1.00 96.69 107 LYS A O 1
ATOM 894 N N . VAL A 1 108 ? -29.309 2.665 21.526 1.00 97.00 108 VAL A N 1
ATOM 895 C CA . VAL A 1 108 ? -29.551 1.492 20.673 1.00 97.00 108 VAL A CA 1
ATOM 896 C C . VAL A 1 108 ? -29.037 1.764 19.265 1.00 97.00 108 VAL A C 1
ATOM 898 O O . VAL A 1 108 ? -28.235 0.980 18.763 1.00 97.00 108 VAL A O 1
ATOM 901 N N . TRP A 1 109 ? -29.396 2.904 18.672 1.00 96.12 109 TRP A N 1
ATOM 902 C CA . TRP A 1 109 ? -28.896 3.311 17.358 1.00 96.12 109 TRP A CA 1
ATOM 903 C C . TRP A 1 109 ? -27.359 3.294 17.287 1.00 96.12 109 TRP A C 1
ATOM 905 O O . TRP A 1 109 ? -26.791 2.667 16.395 1.00 96.12 109 TRP A O 1
ATOM 915 N N . ALA A 1 110 ? -26.664 3.882 18.263 1.00 93.56 110 ALA A N 1
ATOM 916 C CA . ALA A 1 110 ? -25.201 3.908 18.286 1.00 93.56 110 ALA A CA 1
ATOM 917 C C . ALA A 1 110 ? -24.581 2.498 18.296 1.00 93.56 110 ALA A C 1
ATOM 919 O O . ALA A 1 110 ? -23.553 2.271 17.661 1.00 93.56 110 ALA A O 1
ATOM 920 N N . ARG A 1 111 ? -25.218 1.533 18.975 1.00 90.94 111 ARG A N 1
ATOM 921 C CA . ARG A 1 111 ? -24.783 0.125 18.977 1.00 90.94 111 ARG A CA 1
ATOM 922 C C . ARG A 1 111 ? -24.974 -0.547 17.617 1.00 90.94 111 ARG A C 1
ATOM 924 O O . ARG A 1 111 ? -24.172 -1.403 17.266 1.00 90.94 111 ARG A O 1
ATOM 931 N N . THR A 1 112 ? -25.986 -0.146 16.845 1.00 91.12 112 THR A N 1
ATOM 932 C CA . THR A 1 112 ? -26.239 -0.707 15.504 1.00 91.12 112 THR A CA 1
ATOM 933 C C . THR A 1 112 ? -25.237 -0.255 14.442 1.00 91.12 112 THR A C 1
ATOM 935 O O . THR A 1 112 ? -25.112 -0.924 13.424 1.00 91.12 112 THR A O 1
ATOM 938 N N . LEU A 1 113 ? -24.484 0.831 14.664 1.00 87.00 113 LEU A N 1
ATOM 939 C CA . LEU A 1 113 ? -23.542 1.356 13.664 1.00 87.00 113 LEU A CA 1
ATOM 940 C C . LEU A 1 113 ? -22.373 0.411 13.333 1.00 87.00 113 LEU A C 1
ATOM 942 O O . LEU A 1 113 ? -21.709 0.653 12.331 1.00 87.00 113 LEU A O 1
ATOM 946 N N . ASN A 1 114 ? -22.107 -0.599 14.174 1.00 72.94 114 ASN A N 1
ATOM 947 C CA . ASN A 1 114 ? -21.087 -1.653 14.041 1.00 72.94 114 ASN A CA 1
ATOM 948 C C . ASN A 1 114 ? -19.907 -1.340 13.095 1.00 72.94 114 ASN A C 1
ATOM 950 O O . ASN A 1 114 ? -19.616 -2.061 12.143 1.00 72.94 114 ASN A O 1
ATOM 954 N N . LEU A 1 115 ? -19.207 -0.232 13.358 1.00 72.81 115 LEU A N 1
ATOM 955 C CA . LEU A 1 115 ? -18.191 0.295 12.439 1.00 72.81 115 LEU A CA 1
ATOM 956 C C . LEU A 1 115 ? -16.952 -0.608 12.328 1.00 72.81 115 LEU A C 1
ATOM 958 O O . LEU A 1 115 ? -16.186 -0.468 11.380 1.00 72.81 115 LEU A O 1
ATOM 962 N N . LYS A 1 116 ? -16.763 -1.526 13.286 1.00 66.12 116 LYS A N 1
ATOM 963 C CA . LYS A 1 116 ? -15.646 -2.480 13.322 1.00 66.12 116 LYS A CA 1
ATOM 964 C C . LYS A 1 116 ? -15.773 -3.595 12.283 1.00 66.12 116 LYS A C 1
ATOM 966 O O . LYS A 1 116 ? -14.760 -4.180 11.927 1.00 66.12 116 LYS A O 1
ATOM 971 N N . GLU A 1 117 ? -16.986 -3.870 11.810 1.00 62.75 117 GLU A N 1
ATOM 972 C CA . GLU A 1 117 ? -17.266 -4.929 10.832 1.00 62.75 117 GLU A CA 1
ATOM 973 C C . GLU A 1 117 ? -17.347 -4.421 9.391 1.00 62.75 117 GLU A C 1
ATOM 975 O O . GLU A 1 117 ? -17.707 -5.177 8.491 1.00 62.75 117 GLU A O 1
ATOM 980 N N . ARG A 1 118 ? -17.009 -3.151 9.128 1.00 69.25 118 ARG A N 1
ATOM 981 C CA . ARG A 1 118 ? -16.898 -2.700 7.738 1.00 69.25 118 ARG A CA 1
ATOM 982 C C . ARG A 1 118 ? -15.809 -3.511 7.047 1.00 69.25 118 ARG A C 1
ATOM 984 O O . ARG A 1 118 ? -14.666 -3.521 7.500 1.00 69.25 118 ARG A O 1
ATOM 991 N N . ASP A 1 119 ? -16.187 -4.180 5.964 1.00 73.81 119 ASP A N 1
ATOM 992 C CA . ASP A 1 119 ? -15.295 -5.047 5.212 1.00 73.81 119 ASP A CA 1
ATOM 993 C C . ASP A 1 119 ? -14.143 -4.223 4.619 1.00 73.81 119 ASP A C 1
ATOM 995 O O . ASP A 1 119 ? -14.284 -3.523 3.611 1.00 73.81 119 ASP A O 1
ATOM 999 N N . LYS A 1 120 ? -12.984 -4.299 5.281 1.00 78.38 120 LYS A N 1
ATOM 1000 C CA . LYS A 1 120 ? -11.739 -3.667 4.838 1.00 78.38 120 LYS A CA 1
ATOM 1001 C C . LYS A 1 120 ? -11.409 -4.084 3.404 1.00 78.38 120 LYS A C 1
ATOM 1003 O O . LYS A 1 120 ? -10.925 -3.254 2.639 1.00 78.38 120 LYS A O 1
ATOM 1008 N N . ASN A 1 121 ? -11.707 -5.325 3.023 1.00 76.06 121 ASN A N 1
ATOM 1009 C CA . ASN A 1 121 ? -11.407 -5.832 1.690 1.00 76.06 121 ASN A CA 1
ATOM 1010 C C . ASN A 1 121 ? -12.306 -5.187 0.637 1.00 76.06 121 ASN A C 1
ATOM 1012 O O . ASN A 1 121 ? -11.815 -4.840 -0.430 1.00 76.06 121 ASN A O 1
ATOM 1016 N N . GLN A 1 122 ? -13.582 -4.941 0.941 1.00 76.75 122 GLN A N 1
ATOM 1017 C CA . GLN A 1 122 ? -14.487 -4.236 0.029 1.00 76.75 122 GLN A CA 1
ATOM 1018 C C . GLN A 1 122 ? -14.063 -2.777 -0.195 1.00 76.75 122 GLN A C 1
ATOM 1020 O O . GLN A 1 122 ? -14.143 -2.270 -1.319 1.00 76.75 122 GLN A O 1
ATOM 1025 N N . PHE A 1 123 ? -13.571 -2.109 0.854 1.00 80.94 123 PHE A N 1
ATOM 1026 C CA . PHE A 1 123 ? -12.997 -0.769 0.726 1.00 80.94 123 PHE A CA 1
ATOM 1027 C C . PHE A 1 123 ? -11.730 -0.790 -0.136 1.00 80.94 123 PHE A C 1
ATOM 1029 O O . PHE A 1 123 ? -11.639 -0.041 -1.104 1.00 80.94 123 PHE A O 1
ATOM 1036 N N . LEU A 1 124 ? -10.779 -1.678 0.171 1.00 80.06 124 LEU A N 1
ATOM 1037 C CA . LEU A 1 124 ? -9.536 -1.811 -0.595 1.00 80.06 124 LEU A CA 1
ATOM 1038 C C . LEU A 1 124 ? -9.800 -2.166 -2.061 1.00 80.06 124 LEU A C 1
ATOM 1040 O O . LEU A 1 124 ? -9.164 -1.606 -2.949 1.00 80.06 124 LEU A O 1
ATOM 1044 N N . PHE A 1 125 ? -10.765 -3.048 -2.316 1.00 77.50 125 PHE A N 1
ATOM 1045 C CA . PHE A 1 125 ? -11.186 -3.418 -3.661 1.00 77.50 125 PHE A CA 1
ATOM 1046 C C . PHE A 1 125 ? -11.716 -2.204 -4.434 1.00 77.50 125 PHE A C 1
ATOM 1048 O O . PHE A 1 125 ? -11.196 -1.889 -5.502 1.00 77.50 125 PHE A O 1
ATOM 1055 N N . SER A 1 126 ? -12.668 -1.466 -3.853 1.00 79.12 126 SER A N 1
ATOM 1056 C CA . SER A 1 126 ? -13.215 -0.244 -4.463 1.00 79.12 126 SER A CA 1
ATOM 1057 C C . SER A 1 126 ? -12.123 0.796 -4.742 1.00 79.12 126 SER A C 1
ATOM 1059 O O . SER A 1 126 ? -12.117 1.439 -5.787 1.00 79.12 126 SER A O 1
ATOM 1061 N N . MET A 1 127 ? -11.163 0.944 -3.825 1.00 81.12 127 MET A N 1
ATOM 1062 C CA . MET A 1 127 ? -10.050 1.881 -3.987 1.00 81.12 127 MET A CA 1
ATOM 1063 C C . MET A 1 127 ? -9.107 1.487 -5.125 1.00 81.12 127 MET A C 1
ATOM 1065 O O . MET A 1 127 ? -8.647 2.360 -5.858 1.00 81.12 127 MET A O 1
ATOM 1069 N N . ARG A 1 128 ? -8.837 0.189 -5.309 1.00 79.12 128 ARG A N 1
ATOM 1070 C CA . ARG A 1 128 ? -8.024 -0.305 -6.432 1.00 79.12 128 ARG A CA 1
ATOM 1071 C C . ARG A 1 128 ? -8.691 -0.039 -7.777 1.00 79.12 128 ARG A C 1
ATOM 1073 O O . ARG A 1 128 ? -8.007 0.397 -8.699 1.00 79.12 128 ARG A O 1
ATOM 1080 N N . GLU A 1 129 ? -10.007 -0.242 -7.869 1.00 78.75 129 GLU A N 1
ATOM 1081 C CA . GLU A 1 129 ? -10.769 0.078 -9.082 1.00 78.75 129 GLU A CA 1
ATOM 1082 C C . GLU A 1 129 ? -10.736 1.578 -9.400 1.00 78.75 129 GLU A C 1
ATOM 1084 O O . GLU A 1 129 ? -10.462 1.951 -10.540 1.00 78.75 129 GLU A O 1
ATOM 1089 N N . ILE A 1 130 ? -10.947 2.447 -8.402 1.00 78.94 130 ILE A N 1
ATOM 1090 C CA . ILE A 1 130 ? -10.911 3.910 -8.589 1.00 78.94 130 ILE A CA 1
ATOM 1091 C C . ILE A 1 130 ? -9.536 4.380 -9.078 1.00 78.94 130 ILE A C 1
ATOM 1093 O O . ILE A 1 130 ? -9.454 5.260 -9.932 1.00 78.94 130 ILE A O 1
ATOM 1097 N N . LEU A 1 131 ? -8.458 3.785 -8.563 1.00 79.75 131 LEU A N 1
ATOM 1098 C CA . LEU A 1 131 ? -7.085 4.115 -8.952 1.00 79.75 131 LEU A CA 1
ATOM 1099 C C . LEU A 1 131 ? -6.637 3.426 -10.252 1.00 79.75 131 LEU A C 1
ATOM 1101 O O . LEU A 1 131 ? -5.457 3.474 -10.583 1.00 79.75 131 LEU A O 1
ATOM 1105 N N . GLY A 1 132 ? -7.544 2.774 -10.990 1.00 73.69 132 GLY A N 1
ATOM 1106 C CA . GLY A 1 132 ? -7.225 2.169 -12.284 1.00 73.69 132 GLY A CA 1
ATOM 1107 C C . GLY A 1 132 ? -6.207 1.027 -12.203 1.00 73.69 132 GLY A C 1
ATOM 1108 O O . GLY A 1 132 ? -5.546 0.717 -13.195 1.00 73.69 132 GLY A O 1
ATOM 1109 N N . ILE A 1 133 ? -6.067 0.394 -11.033 1.00 76.25 133 ILE A N 1
ATOM 1110 C CA . ILE A 1 133 ? -5.206 -0.774 -10.850 1.00 76.25 133 ILE A CA 1
ATOM 1111 C C . ILE A 1 133 ? -5.949 -1.977 -11.448 1.00 76.25 133 ILE A C 1
ATOM 1113 O O . ILE A 1 133 ? -6.709 -2.660 -10.763 1.00 76.25 133 ILE A O 1
ATOM 1117 N N . ASP A 1 134 ? -5.769 -2.193 -12.755 1.00 64.75 134 ASP A N 1
ATOM 1118 C CA . ASP A 1 134 ? -6.252 -3.365 -13.500 1.00 64.75 134 ASP A CA 1
ATOM 1119 C C . ASP A 1 134 ? -6.021 -4.671 -12.714 1.00 64.75 134 ASP A C 1
ATOM 1121 O O . ASP A 1 134 ? -4.980 -4.885 -12.108 1.00 64.75 134 ASP A O 1
ATOM 1125 N N . SER A 1 135 ? -6.975 -5.599 -12.765 1.00 59.34 135 SER A N 1
ATOM 1126 C CA . SER A 1 135 ? -6.824 -7.005 -12.366 1.00 59.34 135 SER A CA 1
ATOM 1127 C C . SER A 1 135 ? -5.471 -7.675 -12.712 1.00 59.34 135 SER A C 1
ATOM 1129 O O . SER A 1 135 ? -4.966 -8.472 -11.918 1.00 59.34 135 SER A O 1
ATOM 1131 N N . ALA A 1 136 ? -4.834 -7.343 -13.841 1.00 59.91 136 ALA A N 1
ATOM 1132 C CA . ALA A 1 136 ? -3.520 -7.856 -14.224 1.00 59.91 136 ALA A CA 1
ATOM 1133 C C . ALA A 1 136 ? -2.369 -7.254 -13.393 1.00 59.91 136 ALA A C 1
ATOM 1135 O O . ALA A 1 136 ? -1.444 -7.980 -13.027 1.00 59.91 136 ALA A O 1
ATOM 1136 N N . SER A 1 137 ? -2.437 -5.967 -13.031 1.00 53.81 137 SER A N 1
ATOM 1137 C CA . SER A 1 137 ? -1.519 -5.327 -12.072 1.00 53.81 137 SER A CA 1
ATOM 1138 C C . SER A 1 137 ? -1.903 -5.623 -10.611 1.00 53.81 137 SER A C 1
ATOM 1140 O O . SER A 1 137 ? -1.034 -5.687 -9.741 1.00 53.81 137 SER A O 1
ATOM 1142 N N . SER A 1 138 ? -3.174 -5.934 -10.349 1.00 48.56 138 SER A N 1
ATOM 1143 C CA . SER A 1 138 ? -3.706 -6.407 -9.068 1.00 48.56 138 SER A CA 1
ATOM 1144 C C . SER A 1 138 ? -3.102 -7.750 -8.660 1.00 48.56 138 SER A C 1
ATOM 1146 O O . SER A 1 138 ? -2.815 -7.940 -7.486 1.00 48.56 138 SER A O 1
ATOM 1148 N N . ASN A 1 139 ? -2.786 -8.650 -9.599 1.00 55.50 139 ASN A N 1
ATOM 1149 C CA . ASN A 1 139 ? -2.051 -9.883 -9.278 1.00 55.50 139 ASN A CA 1
ATOM 1150 C C . ASN A 1 139 ? -0.662 -9.607 -8.676 1.00 55.50 139 ASN A C 1
ATOM 1152 O O . ASN A 1 139 ? -0.218 -10.347 -7.801 1.00 55.50 139 ASN A O 1
ATOM 1156 N N . ILE A 1 140 ? 0.009 -8.532 -9.105 1.00 55.84 140 ILE A N 1
ATOM 1157 C CA . ILE A 1 140 ? 1.301 -8.115 -8.544 1.00 55.84 140 ILE A CA 1
ATOM 1158 C C . ILE A 1 140 ? 1.085 -7.465 -7.172 1.00 55.84 140 ILE A C 1
ATOM 1160 O O . ILE A 1 140 ? 1.785 -7.809 -6.227 1.00 55.84 140 ILE A O 1
ATOM 1164 N N . ALA A 1 141 ? 0.082 -6.595 -7.025 1.00 52.16 141 ALA A N 1
ATOM 1165 C CA . ALA A 1 141 ? -0.239 -5.964 -5.741 1.00 52.16 141 ALA A CA 1
ATOM 1166 C C . ALA A 1 141 ? -0.701 -6.978 -4.671 1.00 52.16 141 ALA A C 1
ATOM 1168 O O . ALA A 1 141 ? -0.265 -6.909 -3.527 1.00 52.16 141 ALA A O 1
ATOM 1169 N N . ILE A 1 142 ? -1.520 -7.966 -5.050 1.00 60.47 142 ILE A N 1
ATOM 1170 C CA . ILE A 1 142 ? -1.937 -9.091 -4.198 1.00 60.47 142 ILE A CA 1
ATOM 1171 C C . ILE A 1 142 ? -0.731 -9.965 -3.845 1.00 60.47 142 ILE A C 1
ATOM 1173 O O . ILE A 1 142 ? -0.613 -10.413 -2.707 1.00 60.47 142 ILE A O 1
ATOM 1177 N N . ALA A 1 143 ? 0.186 -10.204 -4.789 1.00 58.97 143 ALA A N 1
ATOM 1178 C CA . ALA A 1 143 ? 1.418 -10.930 -4.497 1.00 58.97 143 ALA A CA 1
ATOM 1179 C C . ALA A 1 143 ? 2.297 -10.183 -3.481 1.00 58.97 143 ALA A C 1
ATOM 1181 O O . ALA A 1 143 ? 2.857 -10.829 -2.601 1.00 58.97 143 ALA A O 1
ATOM 1182 N N . VAL A 1 144 ? 2.375 -8.850 -3.564 1.00 64.44 144 VAL A N 1
ATOM 1183 C CA . VAL A 1 144 ? 3.117 -8.005 -2.612 1.00 64.44 144 VAL A CA 1
ATOM 1184 C C . VAL A 1 144 ? 2.467 -8.011 -1.225 1.00 64.44 144 VAL A C 1
ATOM 1186 O O . VAL A 1 144 ? 3.165 -8.281 -0.255 1.00 64.44 144 VAL A O 1
ATOM 1189 N N . GLU A 1 145 ? 1.147 -7.829 -1.111 1.00 68.06 145 GLU A N 1
ATOM 1190 C CA . GLU A 1 145 ? 0.442 -7.920 0.184 1.00 68.06 145 GLU A CA 1
ATOM 1191 C C . GLU A 1 145 ? 0.563 -9.315 0.820 1.00 68.06 145 GLU A C 1
ATOM 1193 O O . GLU A 1 145 ? 0.770 -9.441 2.027 1.00 68.06 145 GLU A O 1
ATOM 1198 N N . ASN A 1 146 ? 0.474 -10.380 0.015 1.00 73.12 146 ASN A N 1
ATOM 1199 C CA . ASN A 1 146 ? 0.689 -11.745 0.499 1.00 73.12 146 ASN A CA 1
ATOM 1200 C C . ASN A 1 146 ? 2.133 -11.954 0.977 1.00 73.12 146 ASN A C 1
ATOM 1202 O O . ASN A 1 146 ? 2.360 -12.691 1.937 1.00 73.12 146 ASN A O 1
ATOM 1206 N N . LEU A 1 147 ? 3.107 -11.315 0.324 1.00 71.88 147 LEU A N 1
ATOM 1207 C CA . LEU A 1 147 ? 4.507 -11.315 0.741 1.00 71.88 147 LEU A CA 1
ATOM 1208 C C . LEU A 1 147 ? 4.692 -10.576 2.068 1.00 71.88 147 LEU A C 1
ATOM 1210 O O . LEU A 1 147 ? 5.321 -11.133 2.959 1.00 71.88 147 LEU A O 1
ATOM 1214 N N . GLU A 1 148 ? 4.100 -9.393 2.238 1.00 74.75 148 GLU A N 1
ATOM 1215 C CA . GLU A 1 148 ? 4.158 -8.628 3.493 1.00 74.75 148 GLU A CA 1
ATOM 1216 C C . GLU A 1 148 ? 3.552 -9.411 4.664 1.00 74.75 148 GLU A C 1
ATOM 1218 O O . GLU A 1 148 ? 4.216 -9.599 5.682 1.00 74.75 148 GLU A O 1
ATOM 1223 N N . GLN A 1 149 ? 2.359 -9.989 4.491 1.00 78.56 149 GLN A N 1
ATOM 1224 C CA . GLN A 1 149 ? 1.749 -10.856 5.510 1.00 78.56 149 GLN A CA 1
ATOM 1225 C C . GLN A 1 149 ? 2.597 -12.098 5.807 1.00 78.56 149 GLN A C 1
ATOM 1227 O O . GLN A 1 149 ? 2.621 -12.600 6.933 1.00 78.56 149 GLN A O 1
ATOM 1232 N N . THR A 1 150 ? 3.289 -12.632 4.799 1.00 78.75 150 THR A N 1
ATOM 1233 C CA . THR A 1 150 ? 4.202 -13.763 4.993 1.00 78.75 150 THR A CA 1
ATOM 1234 C C . THR A 1 150 ? 5.441 -13.335 5.780 1.00 78.75 150 THR A C 1
ATOM 1236 O O . TH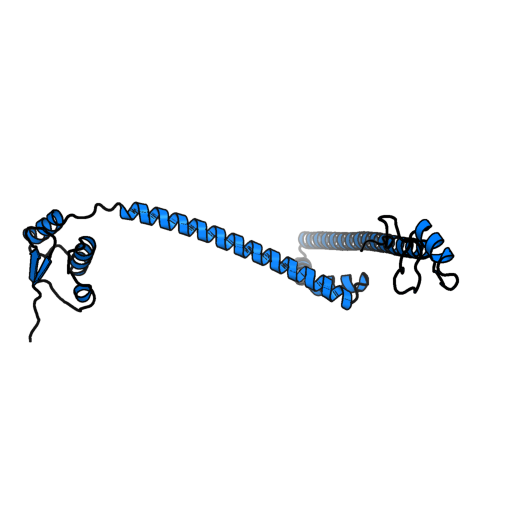R A 1 150 ? 5.853 -14.068 6.676 1.00 78.75 150 THR A O 1
ATOM 1239 N N . CYS A 1 151 ? 5.995 -12.151 5.510 1.00 77.69 151 CYS A N 1
ATOM 1240 C CA . CYS A 1 151 ? 7.114 -11.581 6.258 1.00 77.69 151 CYS A CA 1
ATOM 1241 C C . CYS A 1 151 ? 6.753 -11.341 7.731 1.00 77.69 151 CYS A C 1
ATOM 1243 O O . CYS A 1 151 ? 7.492 -11.795 8.601 1.00 77.69 151 CYS A O 1
ATOM 1245 N N . GLU A 1 152 ? 5.594 -10.740 8.022 1.00 86.25 152 GLU A N 1
ATOM 1246 C CA . GLU A 1 152 ? 5.112 -10.545 9.402 1.00 86.25 152 GLU A CA 1
ATOM 1247 C C . GLU A 1 152 ? 4.981 -11.885 10.149 1.00 86.25 152 GLU A C 1
ATOM 1249 O O . GLU A 1 152 ? 5.402 -12.028 11.299 1.00 86.25 152 GLU A O 1
ATOM 1254 N N . ARG A 1 153 ? 4.456 -12.920 9.477 1.00 88.06 153 ARG A N 1
ATOM 1255 C CA . ARG A 1 153 ? 4.350 -14.269 10.058 1.00 88.06 153 ARG A CA 1
ATOM 1256 C C . ARG A 1 153 ? 5.710 -14.919 10.303 1.00 88.06 153 ARG A C 1
ATOM 1258 O O . ARG A 1 153 ? 5.844 -15.652 11.282 1.00 88.06 153 ARG A O 1
ATOM 1265 N N . ILE A 1 154 ? 6.689 -14.703 9.425 1.00 86.88 154 ILE A N 1
ATOM 1266 C CA . ILE A 1 154 ? 8.057 -15.207 9.612 1.00 86.88 154 ILE A CA 1
ATOM 1267 C C . ILE A 1 154 ? 8.691 -14.536 10.829 1.00 86.88 154 ILE A C 1
ATOM 1269 O O . ILE A 1 154 ? 9.216 -15.240 11.686 1.00 86.88 154 ILE A O 1
ATOM 1273 N N . GLU A 1 155 ? 8.559 -13.218 10.960 1.00 88.88 155 GLU A N 1
ATOM 1274 C CA . GLU A 1 155 ? 9.097 -12.464 12.095 1.00 88.88 155 GLU A CA 1
ATOM 1275 C C . GLU A 1 155 ? 8.474 -12.919 13.429 1.00 88.88 155 GLU A C 1
ATOM 1277 O O . GLU A 1 155 ? 9.177 -13.142 14.417 1.00 88.88 155 GLU A O 1
ATOM 1282 N N . GLU A 1 156 ? 7.160 -13.178 13.467 1.00 91.75 156 GLU A N 1
ATOM 1283 C CA . GLU A 1 156 ? 6.520 -13.789 14.639 1.00 91.75 156 GLU A CA 1
ATOM 1284 C C . GLU A 1 156 ? 7.082 -15.177 14.981 1.00 91.75 156 GLU A C 1
ATOM 1286 O O . GLU A 1 156 ? 7.231 -15.519 16.160 1.00 91.75 156 GLU A O 1
ATOM 1291 N N . ILE A 1 157 ? 7.341 -16.009 13.967 1.00 90.19 157 ILE A N 1
ATOM 1292 C CA . ILE A 1 157 ? 7.893 -17.355 14.155 1.00 90.19 157 ILE A CA 1
ATOM 1293 C C . ILE A 1 157 ? 9.330 -17.268 14.668 1.00 90.19 157 ILE A C 1
ATOM 1295 O O . ILE A 1 157 ? 9.667 -17.986 15.609 1.00 90.19 157 ILE A O 1
ATOM 1299 N N . GLU A 1 158 ? 10.154 -16.387 14.104 1.00 88.56 158 GLU A N 1
ATOM 1300 C CA . GLU A 1 158 ? 11.530 -16.151 14.548 1.00 88.56 158 GLU A CA 1
ATOM 1301 C C . GLU A 1 158 ? 11.569 -15.680 16.003 1.00 88.56 158 GLU A C 1
ATOM 1303 O O . GLU A 1 158 ? 12.313 -16.234 16.813 1.00 88.56 158 GLU A O 1
ATOM 1308 N N . ASN A 1 159 ? 10.694 -14.745 16.378 1.00 91.31 159 ASN A N 1
ATOM 1309 C CA . ASN A 1 159 ? 10.577 -14.281 17.759 1.00 91.31 159 ASN A CA 1
ATOM 1310 C C . ASN A 1 159 ? 10.167 -15.411 18.718 1.00 91.31 159 ASN A C 1
ATOM 1312 O O . ASN A 1 159 ? 10.777 -15.585 19.776 1.00 91.31 159 ASN A O 1
ATOM 1316 N N . LYS A 1 160 ? 9.180 -16.237 18.340 1.00 91.38 160 LYS A N 1
ATOM 1317 C CA . LYS A 1 160 ? 8.769 -17.416 19.130 1.00 91.38 160 LYS A CA 1
ATOM 1318 C C . LYS A 1 160 ? 9.887 -18.450 19.246 1.00 91.38 160 LYS A C 1
ATOM 1320 O O . LYS A 1 160 ? 10.036 -19.072 20.299 1.00 91.38 160 LYS A O 1
ATOM 1325 N N . PHE A 1 161 ? 10.650 -18.654 18.175 1.00 88.12 161 PHE A N 1
ATOM 1326 C CA . PHE A 1 161 ? 11.777 -19.578 18.158 1.00 88.12 161 PHE A CA 1
ATOM 1327 C C . PHE A 1 161 ? 12.895 -19.098 19.084 1.00 88.12 161 PHE A C 1
ATOM 1329 O O . PHE A 1 161 ? 13.364 -19.874 19.914 1.00 88.12 161 PHE A O 1
ATOM 1336 N N . ASN A 1 162 ? 13.267 -17.819 19.000 1.00 90.38 162 ASN A N 1
ATOM 1337 C CA . ASN A 1 162 ? 14.295 -17.218 19.846 1.00 90.38 162 ASN A CA 1
ATOM 1338 C C . ASN A 1 162 ? 13.925 -17.304 21.330 1.00 90.38 162 ASN A C 1
ATOM 1340 O O . ASN A 1 162 ? 14.737 -17.777 22.122 1.00 90.38 162 ASN A O 1
ATOM 1344 N N . TYR A 1 163 ? 12.680 -16.969 21.681 1.00 90.94 163 TYR A N 1
ATOM 1345 C CA . TYR A 1 163 ? 12.176 -17.090 23.050 1.00 90.94 163 TYR A CA 1
ATOM 1346 C C . TYR A 1 163 ? 12.296 -18.522 23.596 1.00 90.94 163 TYR A C 1
ATOM 1348 O O . TYR A 1 163 ? 12.881 -18.745 24.654 1.00 90.94 163 TYR A O 1
ATOM 1356 N N . ARG A 1 164 ? 11.821 -19.528 22.844 1.00 87.00 164 ARG A N 1
ATOM 1357 C CA . ARG A 1 164 ? 11.946 -20.936 23.267 1.00 87.00 164 ARG A CA 1
ATOM 1358 C C . ARG A 1 164 ? 13.395 -21.400 23.371 1.00 87.00 164 ARG A C 1
ATOM 1360 O O . ARG A 1 164 ? 13.709 -22.277 24.172 1.00 87.00 164 ARG A O 1
ATOM 1367 N N . ASN A 1 165 ? 14.273 -20.869 22.526 1.00 85.00 165 ASN A N 1
ATOM 1368 C CA . ASN A 1 165 ? 15.684 -21.224 22.544 1.00 85.00 165 ASN A CA 1
ATOM 1369 C C . ASN A 1 165 ? 16.384 -20.667 23.794 1.00 85.00 165 ASN A C 1
ATOM 1371 O O . ASN A 1 165 ? 17.243 -21.339 24.361 1.00 85.00 165 ASN A O 1
ATOM 1375 N N . GLU A 1 166 ? 15.993 -19.476 24.253 1.00 85.94 166 GLU A N 1
ATOM 1376 C CA . GLU A 1 166 ? 16.436 -18.924 25.537 1.00 85.94 166 GLU A CA 1
ATOM 1377 C C . GLU A 1 166 ? 15.926 -19.756 26.719 1.00 85.94 166 GLU A C 1
ATOM 1379 O O . GLU A 1 166 ? 16.740 -20.175 27.542 1.00 85.94 166 GLU A O 1
ATOM 1384 N N . GLU A 1 167 ? 14.634 -20.109 26.753 1.00 86.19 167 GLU A N 1
ATOM 1385 C CA . GLU A 1 167 ? 14.087 -21.000 27.792 1.00 86.19 167 GLU A CA 1
ATOM 1386 C C . GLU A 1 167 ? 14.846 -22.336 27.848 1.00 86.19 167 GLU A C 1
ATOM 1388 O O . GLU A 1 167 ? 15.252 -22.791 28.919 1.00 86.19 167 GLU A O 1
ATOM 1393 N N . ASN A 1 168 ? 15.108 -22.954 26.692 1.00 80.06 168 ASN A N 1
ATOM 1394 C CA . ASN A 1 168 ? 15.865 -24.204 26.620 1.00 80.06 168 ASN A CA 1
ATOM 1395 C C . ASN A 1 168 ? 17.303 -24.065 27.138 1.00 80.06 168 ASN A C 1
ATOM 1397 O O . ASN A 1 168 ? 17.812 -24.997 27.764 1.00 80.06 168 ASN A O 1
ATOM 1401 N N . ARG A 1 169 ? 17.967 -22.927 26.899 1.00 79.75 169 ARG A N 1
ATOM 1402 C CA . ARG A 1 169 ? 19.302 -22.663 27.459 1.00 79.75 169 ARG A CA 1
ATOM 1403 C C . ARG A 1 169 ? 19.251 -22.551 28.978 1.00 79.75 169 ARG A C 1
ATOM 1405 O O . ARG A 1 169 ? 20.107 -23.125 29.643 1.00 79.75 169 ARG A O 1
ATOM 1412 N N . GLU A 1 170 ? 18.243 -21.880 29.532 1.00 76.25 170 GLU A N 1
ATOM 1413 C CA . GLU A 1 170 ? 18.063 -21.810 30.985 1.00 76.25 170 GLU A CA 1
ATOM 1414 C C . GLU A 1 170 ? 17.806 -23.187 31.607 1.00 76.25 170 GLU A C 1
ATOM 1416 O O . GLU A 1 170 ? 18.346 -23.488 32.673 1.00 76.25 170 GLU A O 1
ATOM 1421 N N . PHE A 1 171 ? 17.026 -24.046 30.944 1.00 69.69 171 PHE A N 1
ATOM 1422 C CA . PHE A 1 171 ? 16.828 -25.427 31.389 1.00 69.69 171 PHE A CA 1
ATOM 1423 C C . PHE A 1 171 ? 18.125 -26.241 31.353 1.00 69.69 171 PHE A C 1
ATOM 1425 O O . PHE A 1 171 ? 18.407 -26.958 32.308 1.00 69.69 171 PHE A O 1
ATOM 1432 N N . GLN A 1 172 ? 18.944 -26.109 30.306 1.00 67.81 172 GLN A N 1
ATOM 1433 C CA . GLN A 1 172 ? 20.237 -26.803 30.232 1.00 67.81 172 GLN A CA 1
ATOM 1434 C C . GLN A 1 172 ? 21.203 -26.368 31.341 1.00 67.81 172 GLN A C 1
ATOM 1436 O O . GLN A 1 172 ? 21.895 -27.213 31.905 1.00 67.81 172 GLN A O 1
ATOM 1441 N N . ILE A 1 173 ? 21.220 -25.077 31.689 1.00 66.94 173 ILE A N 1
ATOM 1442 C CA . ILE A 1 173 ? 22.043 -24.554 32.789 1.00 66.94 173 ILE A CA 1
ATOM 1443 C C . ILE A 1 173 ? 21.566 -25.123 34.135 1.00 66.94 173 ILE A C 1
ATOM 1445 O O . ILE A 1 173 ? 22.380 -25.604 34.916 1.00 66.94 173 ILE A O 1
ATOM 1449 N N . LYS A 1 174 ? 20.248 -25.159 34.380 1.00 63.66 174 LYS A N 1
ATOM 1450 C CA . LYS A 1 174 ? 19.680 -25.727 35.618 1.00 63.66 174 LYS A CA 1
ATOM 1451 C C . LYS A 1 174 ? 19.967 -27.223 35.770 1.00 63.66 174 LYS A C 1
ATOM 1453 O O . LYS A 1 174 ? 20.287 -27.665 36.866 1.00 63.66 174 LYS A O 1
ATOM 1458 N N . VAL A 1 175 ? 19.901 -27.987 34.678 1.00 60.41 175 VAL A N 1
ATOM 1459 C CA . VAL A 1 175 ? 20.229 -29.423 34.690 1.00 60.41 175 VAL A CA 1
ATOM 1460 C C . VAL A 1 175 ? 21.717 -29.653 34.983 1.00 60.41 175 VAL A C 1
ATOM 1462 O O . VAL A 1 175 ? 22.048 -30.559 35.741 1.00 60.41 175 VAL A O 1
ATOM 1465 N N . GLN A 1 176 ? 22.618 -28.809 34.464 1.00 55.22 176 GLN A N 1
ATOM 1466 C CA . GLN A 1 176 ? 24.048 -28.890 34.798 1.00 55.22 176 GLN A CA 1
ATOM 1467 C C . GLN A 1 176 ? 24.348 -28.546 36.265 1.00 55.22 176 GLN A C 1
ATOM 1469 O O . GLN A 1 176 ? 25.235 -29.158 36.861 1.00 55.22 176 GLN A O 1
ATOM 1474 N N . ASP A 1 177 ? 23.614 -27.604 36.859 1.00 54.84 177 ASP A N 1
ATOM 1475 C CA . ASP A 1 177 ? 23.770 -27.260 38.276 1.00 54.84 177 ASP A CA 1
ATOM 1476 C C . ASP A 1 177 ? 23.218 -28.361 39.208 1.00 54.84 177 ASP A C 1
ATOM 1478 O O . ASP A 1 177 ? 23.784 -28.599 40.278 1.00 54.84 177 ASP A O 1
ATOM 1482 N N . GLU A 1 178 ? 22.170 -29.084 38.793 1.00 55.47 178 GLU A N 1
ATOM 1483 C CA . GLU A 1 178 ? 21.633 -30.247 39.520 1.00 55.47 178 GLU A CA 1
ATOM 1484 C C . GLU A 1 178 ? 22.484 -31.522 39.348 1.00 55.47 178 GLU A C 1
ATOM 1486 O O . GLU A 1 178 ? 22.539 -32.344 40.260 1.00 55.47 178 GLU A O 1
ATOM 1491 N N . GLU A 1 179 ? 23.238 -31.682 38.256 1.00 51.38 179 GLU A N 1
ATOM 1492 C CA . GLU A 1 179 ? 24.184 -32.803 38.079 1.00 51.38 179 GLU A CA 1
ATOM 1493 C C . GLU A 1 179 ? 25.436 -32.721 38.982 1.00 51.38 179 GLU A C 1
ATOM 1495 O O . GLU A 1 179 ? 26.207 -33.680 39.063 1.00 51.38 179 GLU A O 1
ATOM 1500 N N . ASN A 1 180 ? 25.618 -31.634 39.744 1.00 48.56 180 ASN A N 1
ATOM 1501 C CA . ASN A 1 180 ? 26.611 -31.545 40.825 1.00 48.56 180 ASN A CA 1
ATOM 1502 C C . ASN A 1 180 ? 26.157 -32.228 42.137 1.00 48.56 180 ASN A C 1
ATOM 1504 O O . ASN A 1 180 ? 26.734 -31.995 43.206 1.00 48.56 180 ASN A O 1
ATOM 1508 N N . ILE A 1 181 ? 25.146 -33.105 42.084 1.00 56.34 181 ILE A N 1
ATOM 1509 C CA . ILE A 1 181 ? 24.867 -34.066 43.155 1.00 56.34 181 ILE A CA 1
ATOM 1510 C C . ILE A 1 181 ? 26.116 -34.933 43.350 1.00 56.34 181 ILE A C 1
ATOM 1512 O O . ILE A 1 181 ? 26.632 -35.571 42.436 1.00 56.34 181 ILE A O 1
ATOM 1516 N N . LYS A 1 182 ? 26.637 -34.913 44.575 1.00 58.62 182 LYS A N 1
ATOM 1517 C CA . LYS A 1 182 ? 27.840 -35.626 45.009 1.00 58.62 182 LYS A CA 1
ATOM 1518 C C . LYS A 1 182 ? 27.736 -37.113 44.628 1.00 58.62 182 LYS A C 1
ATOM 1520 O O . LYS A 1 182 ? 27.050 -37.860 45.323 1.00 58.62 182 LYS A O 1
ATOM 1525 N N . LYS A 1 183 ? 28.405 -37.524 43.540 1.00 65.38 183 LYS A N 1
ATOM 1526 C CA . LYS A 1 183 ? 28.426 -38.920 43.069 1.00 65.38 183 LYS A CA 1
ATOM 1527 C C . LYS A 1 183 ? 28.773 -39.850 44.224 1.00 65.38 183 LYS A C 1
ATOM 1529 O O . LYS A 1 183 ? 29.833 -39.705 44.838 1.00 65.38 183 LYS A O 1
ATOM 1534 N N . MET A 1 184 ? 27.867 -40.774 44.530 1.00 75.50 184 MET A N 1
ATOM 1535 C CA . MET A 1 184 ? 28.075 -41.764 45.580 1.00 75.50 184 MET A CA 1
ATOM 1536 C C . MET A 1 184 ? 29.225 -42.678 45.163 1.00 75.50 184 MET A C 1
ATOM 1538 O O . MET A 1 184 ? 29.280 -43.132 44.025 1.00 75.50 184 MET A O 1
ATOM 1542 N N . THR A 1 185 ? 30.168 -42.937 46.061 1.00 83.00 185 THR A N 1
ATOM 1543 C CA . THR A 1 185 ? 31.258 -43.883 45.785 1.00 83.00 185 THR A CA 1
ATOM 1544 C C . THR A 1 185 ? 30.826 -45.321 46.075 1.00 83.00 185 THR A C 1
ATOM 1546 O O . THR A 1 185 ? 29.921 -45.564 46.877 1.00 83.00 185 THR A O 1
ATOM 1549 N N . VAL A 1 186 ? 31.511 -46.301 45.470 1.00 80.38 186 VAL A N 1
ATOM 1550 C CA . VAL A 1 186 ? 31.267 -47.735 45.734 1.00 80.38 186 VAL A CA 1
ATOM 1551 C C . VAL A 1 186 ? 31.362 -48.053 47.233 1.00 80.38 186 VAL A C 1
ATOM 1553 O O . VAL A 1 186 ? 30.560 -48.822 47.754 1.00 80.38 186 VAL A O 1
ATOM 1556 N N . ASP A 1 187 ? 32.298 -47.427 47.949 1.00 81.12 187 ASP A N 1
ATOM 1557 C CA . ASP A 1 187 ? 32.485 -47.653 49.386 1.00 81.12 187 ASP A CA 1
ATOM 1558 C C . ASP A 1 187 ? 31.328 -47.109 50.223 1.00 81.12 187 ASP A C 1
ATOM 1560 O O . ASP A 1 187 ? 30.842 -47.788 51.130 1.00 81.12 187 ASP A O 1
ATOM 1564 N N . GLU A 1 188 ? 30.847 -45.908 49.899 1.00 83.19 188 GLU A N 1
ATOM 1565 C CA . GLU A 1 188 ? 29.684 -45.319 50.563 1.00 83.19 188 GLU A CA 1
ATOM 1566 C C . GLU A 1 188 ? 28.440 -46.184 50.338 1.00 83.19 188 GLU A C 1
ATOM 1568 O O . GLU A 1 188 ? 27.732 -46.496 51.298 1.00 83.19 188 GLU A O 1
ATOM 1573 N N . PHE A 1 189 ? 28.227 -46.651 49.107 1.00 84.12 189 PHE A N 1
ATOM 1574 C CA . PHE A 1 189 ? 27.125 -47.543 48.757 1.00 84.12 189 PHE A CA 1
ATOM 1575 C C . PHE A 1 189 ? 27.175 -48.869 49.533 1.00 84.12 189 PHE A C 1
ATOM 1577 O O . PHE A 1 189 ? 26.214 -49.232 50.217 1.00 84.12 189 PHE A O 1
ATOM 1584 N N . MET A 1 190 ? 28.319 -49.563 49.515 1.00 81.38 190 MET A N 1
ATOM 1585 C CA . MET A 1 190 ? 28.478 -50.843 50.216 1.00 81.38 190 MET A CA 1
ATOM 1586 C C . MET A 1 190 ? 28.375 -50.687 51.738 1.00 81.38 190 MET A C 1
ATOM 1588 O O . MET A 1 190 ? 27.844 -51.570 52.415 1.00 81.38 190 MET A O 1
ATOM 1592 N N . SER A 1 191 ? 28.854 -49.567 52.291 1.00 81.25 191 SER A N 1
ATOM 1593 C CA . SER A 1 191 ? 28.749 -49.290 53.726 1.00 81.25 191 SER A CA 1
ATOM 1594 C C . SER A 1 191 ? 27.296 -49.144 54.184 1.00 81.25 191 SER A C 1
ATOM 1596 O O . SER A 1 191 ? 26.939 -49.672 55.238 1.00 81.25 191 SER A O 1
ATOM 1598 N N . LYS A 1 192 ? 26.444 -48.493 53.379 1.00 78.50 192 LYS A N 1
ATOM 1599 C CA . LYS A 1 192 ? 25.018 -48.331 53.682 1.00 78.50 192 LYS A CA 1
ATOM 1600 C C . LYS A 1 192 ? 24.274 -49.659 53.580 1.00 78.50 192 LYS A C 1
ATOM 1602 O O . LYS A 1 192 ? 23.573 -50.035 54.515 1.00 78.50 192 LYS A O 1
ATOM 1607 N N . ILE A 1 193 ? 24.511 -50.418 52.508 1.00 78.19 193 ILE A N 1
ATOM 1608 C CA . ILE A 1 193 ? 23.872 -51.725 52.295 1.00 78.19 193 ILE A CA 1
ATOM 1609 C C . ILE A 1 193 ? 24.179 -52.708 53.432 1.00 78.19 193 ILE A C 1
ATOM 1611 O O .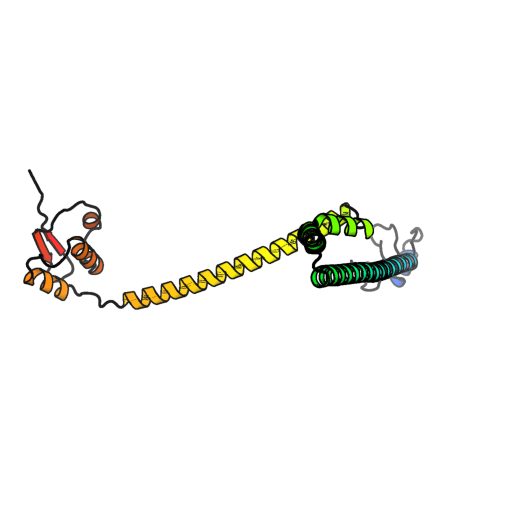 ILE A 1 193 ? 23.267 -53.341 53.965 1.00 78.19 193 ILE A O 1
ATOM 1615 N N . ASN A 1 194 ? 25.449 -52.819 53.831 1.00 75.44 194 ASN A N 1
ATOM 1616 C CA . ASN A 1 194 ? 25.872 -53.787 54.846 1.00 75.44 194 ASN A CA 1
ATOM 1617 C C . ASN A 1 194 ? 25.436 -53.409 56.268 1.00 75.44 194 ASN A C 1
ATOM 1619 O O . ASN A 1 194 ? 25.333 -54.282 57.127 1.00 75.44 194 ASN A O 1
ATOM 1623 N N . LYS A 1 195 ? 25.212 -52.118 56.539 1.00 72.38 195 LYS A N 1
ATOM 1624 C CA . LYS A 1 195 ? 24.848 -51.626 57.873 1.00 72.38 195 LYS A CA 1
ATOM 1625 C C . LYS A 1 195 ? 23.343 -51.692 58.138 1.00 72.38 195 LYS A C 1
ATOM 1627 O O . LYS A 1 195 ? 22.945 -51.859 59.286 1.00 72.38 195 LYS A O 1
ATOM 1632 N N . GLU A 1 196 ? 22.521 -51.574 57.096 1.00 63.03 196 GLU A N 1
ATOM 1633 C CA . GLU A 1 196 ? 21.063 -51.409 57.214 1.00 63.03 196 GLU A CA 1
ATOM 1634 C C . GLU A 1 196 ? 20.263 -52.615 56.681 1.00 63.03 196 GLU A C 1
ATOM 1636 O O . GLU A 1 196 ? 19.050 -52.525 56.505 1.00 63.03 196 GLU A O 1
ATOM 1641 N N . ASN A 1 197 ? 20.918 -53.765 56.450 1.00 59.72 197 ASN A N 1
ATOM 1642 C CA . ASN A 1 197 ? 20.287 -55.023 56.011 1.00 59.72 197 ASN A CA 1
ATOM 1643 C C . ASN A 1 197 ? 19.309 -54.843 54.829 1.00 59.72 197 ASN A C 1
ATOM 1645 O O . ASN A 1 197 ? 18.245 -55.460 54.804 1.00 59.72 197 ASN A O 1
ATOM 1649 N N . TYR A 1 198 ? 19.671 -54.007 53.849 1.00 63.53 198 TYR A N 1
ATOM 1650 C CA . TYR A 1 198 ? 18.876 -53.700 52.646 1.00 63.53 198 TYR A CA 1
ATOM 1651 C C . TYR A 1 198 ? 17.505 -53.032 52.892 1.00 63.53 198 TYR A C 1
ATOM 1653 O O . TYR A 1 198 ? 16.779 -52.803 51.930 1.00 63.53 198 TYR A O 1
ATOM 1661 N N . GLN A 1 199 ? 17.126 -52.708 54.134 1.00 58.16 199 GLN A N 1
ATOM 1662 C CA . GLN A 1 199 ? 15.770 -52.231 54.456 1.00 58.16 199 GLN A CA 1
ATOM 1663 C C . GLN A 1 199 ? 15.539 -50.738 54.188 1.00 58.16 199 GLN A C 1
ATOM 1665 O O . GLN A 1 199 ? 14.393 -50.298 54.189 1.00 58.16 199 GLN A O 1
ATOM 1670 N N . SER A 1 200 ? 16.599 -49.956 53.994 1.00 58.75 200 SER A N 1
ATOM 1671 C CA . SER A 1 200 ? 16.528 -48.494 53.895 1.00 58.75 200 SER A CA 1
ATOM 1672 C C . SER A 1 200 ? 16.409 -47.940 52.479 1.00 58.75 200 SER A C 1
ATOM 1674 O O . SER A 1 200 ? 16.150 -46.749 52.339 1.00 58.75 200 SER A O 1
ATOM 1676 N N . PHE A 1 201 ? 16.584 -48.770 51.449 1.00 66.38 201 PHE A N 1
ATOM 1677 C CA . PHE A 1 201 ? 16.468 -48.347 50.056 1.00 66.38 201 PHE A CA 1
ATOM 1678 C C . PHE A 1 201 ? 15.265 -48.993 49.392 1.00 66.38 201 PHE A C 1
ATOM 1680 O O . PHE A 1 201 ? 15.037 -50.200 49.530 1.00 66.38 201 PHE A O 1
ATOM 1687 N N . GLU A 1 202 ? 14.545 -48.209 48.597 1.00 72.94 202 GLU A N 1
ATOM 1688 C CA . GLU A 1 202 ? 13.618 -48.797 47.646 1.00 72.94 202 GLU A CA 1
ATOM 1689 C C . GLU A 1 202 ? 14.401 -49.516 46.541 1.00 72.94 202 GLU A C 1
ATOM 1691 O O . GLU A 1 202 ? 15.500 -49.129 46.139 1.00 72.94 202 GLU A O 1
ATOM 1696 N N . PHE A 1 203 ? 13.836 -50.607 46.032 1.00 73.94 203 PHE A N 1
ATOM 1697 C CA . PHE A 1 203 ? 14.497 -51.464 45.048 1.00 73.94 203 PHE A CA 1
ATOM 1698 C C . PHE A 1 203 ? 14.966 -50.706 43.792 1.00 73.94 203 PHE A C 1
ATOM 1700 O O . PHE A 1 203 ? 16.032 -50.996 43.244 1.00 73.94 203 PHE A O 1
ATOM 1707 N N . GLU A 1 204 ? 14.184 -49.718 43.355 1.00 73.62 204 GLU A N 1
ATOM 1708 C CA . GLU A 1 204 ? 14.509 -48.878 42.200 1.00 73.62 204 GLU A CA 1
ATOM 1709 C C . GLU A 1 204 ? 15.659 -47.898 42.483 1.00 73.62 204 GLU A C 1
ATOM 1711 O O . GLU A 1 204 ? 16.464 -47.627 41.592 1.00 73.62 204 GLU A O 1
ATOM 1716 N N . GLU A 1 205 ? 15.832 -47.451 43.729 1.00 76.44 205 GLU A N 1
ATOM 1717 C CA . GLU A 1 205 ? 16.974 -46.613 44.117 1.00 76.44 205 GLU A CA 1
ATOM 1718 C C . GLU A 1 205 ? 18.287 -47.402 44.047 1.00 76.44 205 GLU A C 1
ATOM 1720 O O . GLU A 1 205 ? 19.290 -46.903 43.537 1.00 76.44 205 GLU A O 1
ATOM 1725 N N . ILE A 1 206 ? 18.282 -48.669 44.484 1.00 78.31 206 ILE A N 1
ATOM 1726 C CA . ILE A 1 206 ? 19.459 -49.550 44.395 1.00 78.31 206 ILE A CA 1
ATOM 1727 C C . ILE A 1 206 ? 19.866 -49.752 42.929 1.00 78.31 206 ILE A C 1
ATOM 1729 O O . ILE A 1 206 ? 21.052 -49.671 42.604 1.00 78.31 206 ILE A O 1
ATOM 1733 N N . LYS A 1 207 ? 18.894 -49.977 42.034 1.00 77.88 207 LYS A N 1
ATOM 1734 C CA . LYS A 1 207 ? 19.145 -50.097 40.589 1.00 77.88 207 LYS A CA 1
ATOM 1735 C C . LYS A 1 207 ? 19.794 -48.840 40.026 1.00 77.88 207 LYS A C 1
ATOM 1737 O O . LYS A 1 207 ? 20.800 -48.950 39.329 1.00 77.88 207 LYS A O 1
ATOM 1742 N N . TYR A 1 208 ? 19.235 -47.672 40.336 1.00 77.56 208 TYR A N 1
ATOM 1743 C CA . TYR A 1 208 ? 19.739 -46.399 39.832 1.00 77.56 208 TYR A CA 1
ATOM 1744 C C . TYR A 1 208 ? 21.189 -46.151 40.270 1.00 77.56 208 TYR A C 1
ATOM 1746 O O . TYR A 1 208 ? 22.049 -45.873 39.435 1.00 77.56 208 TYR A O 1
ATOM 1754 N N . ILE A 1 209 ? 21.496 -46.363 41.554 1.00 79.00 209 ILE A N 1
ATOM 1755 C CA . ILE A 1 209 ? 22.854 -46.178 42.086 1.00 79.00 209 ILE A CA 1
ATOM 1756 C C . ILE A 1 209 ? 23.844 -47.160 41.439 1.00 79.00 209 ILE A C 1
ATOM 1758 O O . ILE A 1 209 ? 24.964 -46.783 41.103 1.00 79.00 209 ILE A O 1
ATOM 1762 N N . MET A 1 210 ? 23.451 -48.418 41.211 1.00 78.12 210 MET A N 1
ATOM 1763 C CA . MET A 1 210 ? 24.320 -49.403 40.551 1.00 78.12 210 MET A CA 1
ATOM 1764 C C . MET A 1 210 ? 24.633 -49.049 39.090 1.00 78.12 210 MET A C 1
ATOM 1766 O O . MET A 1 210 ? 25.739 -49.338 38.632 1.00 78.12 210 MET A O 1
ATOM 1770 N N . ILE A 1 211 ? 23.692 -48.418 38.376 1.00 77.06 211 ILE A N 1
ATOM 1771 C CA . ILE A 1 211 ? 23.913 -47.892 37.019 1.00 77.06 211 ILE A CA 1
ATOM 1772 C C . ILE A 1 211 ? 24.923 -46.747 37.067 1.00 77.06 211 ILE A C 1
ATOM 1774 O O . ILE A 1 211 ? 25.882 -46.734 36.298 1.00 77.06 211 ILE A O 1
ATOM 1778 N N . GLU A 1 212 ? 24.735 -45.811 37.996 1.00 77.88 212 GLU A N 1
ATOM 1779 C CA . GLU A 1 212 ? 25.603 -44.642 38.132 1.00 77.88 212 GLU A CA 1
ATOM 1780 C C . GLU A 1 212 ? 27.052 -45.031 38.480 1.00 77.88 212 GLU A C 1
ATOM 1782 O O . GLU A 1 212 ? 28.004 -44.434 37.972 1.00 77.88 212 GLU A O 1
ATOM 1787 N N . LEU A 1 213 ? 27.227 -46.078 39.293 1.00 81.94 213 LEU A N 1
ATOM 1788 C CA . LEU A 1 213 ? 28.534 -46.621 39.678 1.00 81.94 213 LEU A CA 1
ATOM 1789 C C . LEU A 1 213 ? 29.263 -47.372 38.546 1.00 81.94 213 LEU A C 1
ATOM 1791 O O . LEU A 1 213 ? 30.457 -47.636 38.682 1.00 81.94 213 LEU A O 1
ATOM 1795 N N . ASN A 1 214 ? 28.579 -47.684 37.438 1.00 80.25 214 ASN A N 1
ATOM 1796 C CA . ASN A 1 214 ? 29.141 -48.223 36.194 1.00 80.25 214 ASN A CA 1
ATOM 1797 C C . ASN A 1 214 ? 30.091 -49.432 36.375 1.00 80.25 214 ASN A C 1
ATOM 1799 O O . ASN A 1 214 ? 31.217 -49.440 35.872 1.00 80.25 214 ASN A O 1
ATOM 1803 N N . PHE A 1 215 ? 29.648 -50.459 37.109 1.00 81.81 215 PHE A N 1
ATOM 1804 C CA . PHE A 1 215 ? 30.418 -51.696 37.285 1.00 81.81 215 PHE A CA 1
ATOM 1805 C C . PHE A 1 215 ? 30.635 -52.430 35.949 1.00 81.81 215 PHE A C 1
ATOM 1807 O O . PHE A 1 215 ? 29.710 -52.613 35.155 1.00 81.81 215 PHE A O 1
ATOM 1814 N N . GLU A 1 216 ? 31.858 -52.909 35.715 1.00 81.00 216 GLU A N 1
ATOM 1815 C CA . GLU A 1 216 ? 32.225 -53.649 34.510 1.00 81.00 216 GLU A CA 1
ATOM 1816 C C . GLU A 1 216 ? 31.377 -54.927 34.380 1.00 81.00 216 GLU A C 1
ATOM 1818 O O . GLU A 1 216 ? 31.212 -55.702 35.322 1.00 81.00 216 GLU A O 1
ATOM 1823 N N . GLY A 1 217 ? 30.816 -55.159 33.190 1.00 71.75 217 GLY A N 1
ATOM 1824 C CA . GLY A 1 217 ? 30.005 -56.347 32.910 1.00 71.75 217 GLY A CA 1
ATOM 1825 C C . GLY A 1 217 ? 28.629 -56.373 33.588 1.00 71.75 217 GLY A C 1
ATOM 1826 O O . GLY A 1 217 ? 27.896 -57.351 33.415 1.00 71.75 217 GLY A O 1
ATOM 1827 N N . PHE A 1 218 ? 28.243 -55.320 34.317 1.00 76.38 218 PHE A N 1
ATOM 1828 C CA . PHE A 1 218 ? 26.882 -55.157 34.815 1.00 76.38 218 PHE A CA 1
ATOM 1829 C C . PHE A 1 218 ? 25.956 -54.801 33.644 1.00 76.38 218 PHE A C 1
ATOM 1831 O O . PHE A 1 218 ? 25.953 -53.684 33.136 1.00 76.38 218 PHE A O 1
ATOM 1838 N N . LYS A 1 219 ? 25.230 -55.802 33.141 1.00 63.16 219 LYS A N 1
ATOM 1839 C CA . LYS A 1 219 ? 24.397 -55.683 31.938 1.00 63.16 219 LYS A CA 1
ATOM 1840 C C . LYS A 1 219 ? 23.087 -54.924 32.190 1.00 63.16 219 LYS A C 1
ATOM 1842 O O . LYS A 1 219 ? 22.431 -55.141 33.209 1.00 63.16 219 LYS A O 1
ATOM 1847 N N . GLU A 1 220 ? 22.610 -54.214 31.164 1.00 59.44 220 GLU A N 1
ATOM 1848 C CA . GLU A 1 220 ? 21.243 -53.657 31.062 1.00 59.44 220 GLU A CA 1
ATOM 1849 C C . GLU A 1 220 ? 20.122 -54.701 31.265 1.00 59.44 220 GLU A C 1
ATOM 1851 O O . GLU A 1 220 ? 18.992 -54.347 31.606 1.00 59.44 220 GLU A O 1
ATOM 1856 N N . GLU A 1 221 ? 20.420 -55.999 31.117 1.00 57.94 221 GLU A N 1
ATOM 1857 C CA . GLU A 1 221 ? 19.497 -57.109 31.414 1.00 57.94 221 GLU A CA 1
ATOM 1858 C C . GLU A 1 221 ? 18.975 -57.066 32.869 1.00 57.94 221 GLU A C 1
ATOM 1860 O O . GLU A 1 221 ? 17.857 -57.495 33.139 1.00 57.94 221 GLU A O 1
ATOM 1865 N N . PHE A 1 222 ? 19.726 -56.495 33.824 1.00 65.44 222 PHE A N 1
ATOM 1866 C CA . PHE A 1 222 ? 19.228 -56.306 35.196 1.00 65.44 222 PHE A CA 1
ATOM 1867 C C . PHE A 1 222 ? 18.114 -55.247 35.305 1.00 65.44 222 PHE A C 1
ATOM 1869 O O . PHE A 1 222 ? 17.271 -55.332 36.198 1.00 65.44 222 PHE A O 1
ATOM 1876 N N . ILE A 1 223 ? 18.106 -54.263 34.401 1.00 59.81 223 ILE A N 1
ATOM 1877 C CA . ILE A 1 223 ? 17.169 -53.128 34.380 1.00 59.81 223 ILE A CA 1
ATOM 1878 C C . ILE A 1 223 ? 15.845 -53.535 33.726 1.00 59.81 223 ILE A C 1
ATOM 1880 O O . ILE A 1 223 ? 14.773 -53.108 34.149 1.00 59.81 223 ILE A O 1
ATOM 1884 N N . THR A 1 224 ? 15.927 -54.372 32.692 1.00 58.75 224 THR A N 1
ATOM 1885 C CA . THR A 1 224 ? 14.793 -54.757 31.839 1.00 58.75 224 THR A CA 1
ATOM 1886 C C . THR A 1 224 ? 13.978 -55.930 32.386 1.00 58.75 224 THR A C 1
ATOM 1888 O O . THR A 1 224 ? 12.799 -56.067 32.052 1.00 58.75 224 THR A O 1
ATOM 1891 N N . ASP A 1 225 ? 14.557 -56.749 33.263 1.00 61.28 225 ASP A N 1
ATOM 1892 C CA . ASP A 1 225 ? 13.869 -57.884 33.874 1.00 61.28 225 ASP A CA 1
ATOM 1893 C C . ASP A 1 225 ? 13.033 -57.490 35.108 1.00 61.28 225 ASP A C 1
ATOM 1895 O O . ASP A 1 225 ? 13.441 -56.707 35.970 1.00 61.28 225 ASP A O 1
ATOM 1899 N N . ARG A 1 226 ? 11.848 -58.106 35.238 1.00 58.59 226 ARG A N 1
ATOM 1900 C CA . ARG A 1 226 ? 10.897 -57.913 36.353 1.00 58.59 226 ARG A CA 1
ATOM 1901 C C . ARG A 1 226 ? 11.345 -58.629 37.634 1.00 58.59 226 ARG A C 1
ATOM 1903 O O . ARG A 1 226 ? 10.640 -59.498 38.150 1.00 58.59 226 ARG A O 1
ATOM 1910 N N . TYR A 1 227 ? 12.526 -58.305 38.145 1.00 66.69 227 TYR A N 1
ATOM 1911 C CA . TYR A 1 227 ? 12.967 -58.801 39.447 1.00 66.69 227 TYR A CA 1
ATOM 1912 C C . TYR A 1 227 ? 12.198 -58.105 40.568 1.00 66.69 227 TYR A C 1
ATOM 1914 O O . TYR A 1 227 ? 12.000 -56.896 40.526 1.00 66.69 227 TYR A O 1
ATOM 1922 N N . GLN A 1 228 ? 11.765 -58.876 41.564 1.00 61.84 228 GLN A N 1
ATOM 1923 C CA . GLN A 1 228 ? 10.958 -58.354 42.670 1.00 61.84 228 GLN A CA 1
ATOM 1924 C C . GLN A 1 228 ? 11.786 -58.083 43.937 1.00 61.84 228 GLN A C 1
ATOM 1926 O O . GLN A 1 228 ? 11.307 -57.375 44.814 1.00 61.84 228 GLN A O 1
ATOM 1931 N N . PHE A 1 229 ? 12.997 -58.652 44.063 1.00 69.44 229 PHE A N 1
ATOM 1932 C CA . PHE A 1 229 ? 13.846 -58.479 45.247 1.00 69.44 229 PHE A CA 1
ATOM 1933 C C . PHE A 1 229 ? 15.307 -58.912 45.041 1.00 69.44 229 PHE A C 1
ATOM 1935 O O . PHE A 1 229 ? 15.610 -59.817 44.259 1.00 69.44 229 PHE A O 1
ATOM 1942 N N . ILE A 1 230 ? 16.209 -58.267 45.786 1.00 72.94 230 ILE A N 1
ATOM 1943 C CA . ILE A 1 230 ? 17.636 -58.595 45.915 1.00 72.94 230 ILE A CA 1
ATOM 1944 C C . ILE A 1 230 ? 17.854 -59.250 47.282 1.00 72.94 230 ILE A C 1
ATOM 1946 O O . ILE A 1 230 ? 17.385 -58.737 48.292 1.00 72.94 230 ILE A O 1
ATOM 1950 N N . VAL A 1 231 ? 18.573 -60.373 47.317 1.00 74.25 231 VAL A N 1
ATOM 1951 C CA . VAL A 1 231 ? 18.907 -61.081 48.567 1.00 74.25 231 VAL A CA 1
ATOM 1952 C C . VAL A 1 231 ? 20.258 -60.633 49.100 1.00 74.25 231 VAL A C 1
ATOM 1954 O O . VAL A 1 231 ? 20.437 -60.478 50.304 1.00 74.25 231 VAL A O 1
ATOM 1957 N N . GLN A 1 232 ? 21.227 -60.464 48.203 1.00 80.25 232 GLN A N 1
ATOM 1958 C CA . GLN A 1 232 ? 22.586 -60.117 48.585 1.00 80.25 232 GLN A CA 1
ATOM 1959 C C . GLN A 1 232 ? 23.298 -59.403 47.443 1.00 80.25 232 GLN A C 1
ATOM 1961 O O . GLN A 1 232 ? 23.156 -59.790 46.285 1.00 80.25 232 GLN A O 1
ATOM 1966 N N . ILE A 1 233 ? 24.102 -58.399 47.778 1.00 81.00 233 ILE A N 1
ATOM 1967 C CA . ILE A 1 233 ? 25.023 -57.741 46.853 1.00 81.00 233 ILE A CA 1
ATOM 1968 C C . ILE A 1 233 ? 26.442 -57.953 47.373 1.00 81.00 233 ILE A C 1
ATOM 1970 O O . ILE A 1 233 ? 26.731 -57.724 48.547 1.00 81.00 233 ILE A O 1
ATOM 1974 N N . SER A 1 234 ? 27.338 -5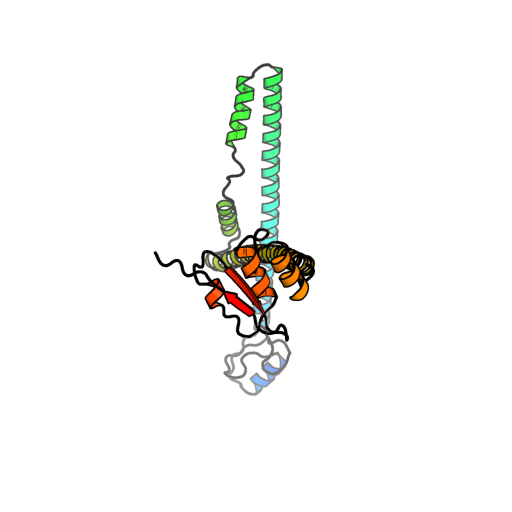8.394 46.501 1.00 82.69 234 SER A N 1
ATOM 1975 C CA . SER A 1 234 ? 28.772 -58.469 46.769 1.00 82.69 234 SER A CA 1
ATOM 1976 C C . SER A 1 234 ? 29.556 -57.870 45.606 1.00 82.69 234 SER A C 1
ATOM 1978 O O . SER A 1 234 ? 29.027 -57.691 44.516 1.00 82.69 234 SER A O 1
ATOM 1980 N N . HIS A 1 235 ? 30.816 -57.518 45.835 1.00 84.06 235 HIS A N 1
ATOM 1981 C CA . HIS A 1 235 ? 31.683 -56.924 44.819 1.00 84.06 235 HIS A CA 1
ATOM 1982 C C . HIS A 1 235 ? 33.073 -57.551 44.882 1.00 84.06 235 HIS A C 1
ATOM 1984 O O . HIS A 1 235 ? 33.444 -58.181 45.877 1.00 84.06 235 HIS A O 1
ATOM 1990 N N . THR A 1 236 ? 33.834 -57.403 43.804 1.00 84.19 236 THR A N 1
ATOM 1991 C CA . THR A 1 236 ? 35.237 -57.819 43.760 1.00 84.19 236 THR A CA 1
ATOM 1992 C C . THR A 1 236 ? 36.121 -56.867 44.561 1.00 84.19 236 THR A C 1
ATOM 1994 O O . THR A 1 236 ? 35.811 -55.690 44.710 1.00 84.19 236 THR A O 1
ATOM 1997 N N . ASN A 1 237 ? 37.270 -57.347 45.043 1.00 84.62 237 ASN A N 1
ATOM 1998 C CA . ASN A 1 237 ? 38.204 -56.521 45.824 1.00 84.62 237 ASN A CA 1
ATOM 1999 C C . ASN A 1 237 ? 38.732 -55.298 45.049 1.00 84.62 237 ASN A C 1
ATOM 2001 O O . ASN A 1 237 ? 39.082 -54.291 45.658 1.00 84.62 237 ASN A O 1
ATOM 2005 N N . ASP A 1 238 ? 38.786 -55.382 43.716 1.00 85.56 238 ASP A N 1
ATOM 2006 C CA . ASP A 1 238 ? 39.155 -54.270 42.831 1.00 85.56 238 ASP A CA 1
ATOM 2007 C C . ASP A 1 238 ? 37.996 -53.293 42.562 1.00 85.56 238 ASP A C 1
ATOM 2009 O O . ASP A 1 238 ? 38.198 -52.286 41.887 1.00 85.56 238 ASP A O 1
ATOM 2013 N N . LYS A 1 239 ? 36.800 -53.578 43.102 1.00 85.38 239 LYS A N 1
ATOM 2014 C CA . LYS A 1 239 ? 35.558 -52.795 42.985 1.00 85.38 239 LYS A CA 1
ATOM 2015 C C . LYS A 1 239 ? 35.074 -52.596 41.552 1.00 85.38 239 LYS A C 1
ATOM 2017 O O . LYS A 1 239 ? 34.224 -51.747 41.309 1.00 85.38 239 LYS A O 1
ATOM 2022 N N . LYS A 1 240 ? 35.597 -53.378 40.609 1.00 84.75 240 LYS A N 1
ATOM 2023 C CA . LYS A 1 240 ? 35.223 -53.281 39.199 1.00 84.75 240 LYS A CA 1
ATOM 2024 C C . LYS A 1 240 ? 33.958 -54.052 38.877 1.00 84.75 240 LYS A C 1
ATOM 2026 O O . LYS A 1 240 ? 33.204 -53.614 38.020 1.00 84.75 240 LYS A O 1
ATOM 2031 N N . TYR A 1 241 ? 33.704 -55.158 39.571 1.00 84.69 241 TYR A N 1
ATOM 2032 C CA . TYR A 1 241 ? 32.582 -56.047 39.292 1.00 84.69 241 TYR A CA 1
ATOM 2033 C C . TYR A 1 241 ? 31.651 -56.153 40.496 1.00 84.69 241 TYR A C 1
ATOM 2035 O O . TYR A 1 241 ? 32.084 -56.107 41.652 1.00 84.69 241 TYR A O 1
ATOM 2043 N N . ILE A 1 242 ? 30.368 -56.362 40.207 1.00 85.19 242 ILE A N 1
ATOM 2044 C CA . ILE A 1 242 ? 29.314 -56.547 41.202 1.00 85.19 242 ILE A CA 1
ATOM 2045 C C . ILE A 1 242 ? 28.555 -57.848 40.941 1.00 85.19 242 ILE A C 1
ATOM 2047 O O . ILE A 1 242 ? 28.258 -58.208 39.801 1.00 85.19 242 ILE A O 1
ATOM 2051 N N . PHE A 1 243 ? 28.229 -58.556 42.015 1.00 83.44 243 PHE A N 1
ATOM 2052 C CA . PHE A 1 243 ? 27.440 -59.775 42.002 1.00 83.44 243 PHE A CA 1
ATOM 2053 C C . PHE A 1 243 ? 26.165 -59.546 42.798 1.00 83.44 243 PHE A C 1
ATOM 2055 O O . PHE A 1 243 ? 26.195 -59.189 43.975 1.00 83.44 243 PHE A O 1
ATOM 2062 N N . VAL A 1 244 ? 25.032 -59.783 42.145 1.00 80.00 244 VAL A N 1
ATOM 2063 C CA . VAL A 1 244 ? 23.714 -59.634 42.755 1.00 80.00 244 VAL A CA 1
ATOM 2064 C C . VAL A 1 244 ? 23.075 -61.007 42.882 1.00 80.00 244 VAL A C 1
ATOM 2066 O O . VAL A 1 244 ? 22.710 -61.634 41.886 1.00 80.00 244 VAL A O 1
ATOM 2069 N N . CYS A 1 245 ? 22.931 -61.474 44.119 1.00 80.00 245 CYS A N 1
ATOM 2070 C CA . CYS A 1 245 ? 22.161 -62.661 44.441 1.00 80.00 245 CYS A CA 1
ATOM 2071 C C . CYS A 1 245 ? 20.672 -62.314 44.409 1.00 80.00 245 CYS A C 1
ATOM 2073 O O . CYS A 1 245 ? 20.176 -61.490 45.185 1.00 80.00 245 CYS A O 1
ATOM 2075 N N . LYS A 1 246 ? 19.968 -62.959 43.486 1.00 74.25 246 LYS A N 1
ATOM 2076 C CA . LYS A 1 246 ? 18.527 -62.831 43.293 1.00 74.25 246 LYS A CA 1
ATOM 2077 C C . LYS A 1 246 ? 17.849 -64.011 43.970 1.00 74.25 246 LYS A C 1
ATOM 2079 O O . LYS A 1 246 ? 18.334 -65.138 43.877 1.00 74.25 246 LYS A O 1
ATOM 2084 N N . PHE A 1 247 ? 16.694 -63.784 44.575 1.00 67.25 247 PHE A N 1
ATOM 2085 C CA . PHE A 1 247 ? 15.817 -64.899 44.884 1.00 67.25 247 PHE A CA 1
ATOM 2086 C C . PHE A 1 247 ? 15.010 -65.214 43.633 1.00 67.25 247 PHE A C 1
ATOM 2088 O O . PHE A 1 247 ? 14.327 -64.355 43.073 1.00 67.25 247 PHE A O 1
ATOM 2095 N N . LEU A 1 248 ? 15.075 -66.458 43.191 1.00 59.50 248 LEU A N 1
ATOM 2096 C CA . LEU A 1 248 ? 14.128 -66.954 42.213 1.00 59.50 248 LEU A CA 1
ATOM 2097 C C . LEU A 1 248 ? 12.934 -67.454 43.012 1.00 59.50 248 LEU A C 1
ATOM 2099 O O . LEU A 1 248 ? 13.043 -68.477 43.683 1.00 59.50 248 LEU A O 1
ATOM 2103 N N . SER A 1 249 ? 11.816 -66.726 42.966 1.00 50.50 249 SER A N 1
ATOM 2104 C CA . SER A 1 249 ? 10.535 -67.264 43.420 1.00 50.50 249 SER A CA 1
ATOM 2105 C C . SER A 1 249 ? 10.214 -68.462 42.531 1.00 50.50 249 SER A C 1
ATOM 2107 O O . SER A 1 249 ? 9.713 -68.327 41.416 1.00 50.50 249 SER A O 1
ATOM 2109 N N . ARG A 1 250 ? 10.620 -69.648 42.974 1.00 53.00 250 ARG A N 1
ATOM 2110 C CA . ARG A 1 250 ? 9.939 -70.872 42.593 1.00 53.00 250 ARG A CA 1
ATOM 2111 C C . ARG A 1 250 ? 8.787 -70.993 43.579 1.00 53.00 250 ARG A C 1
ATOM 2113 O O . ARG A 1 250 ? 9.008 -70.792 44.770 1.00 53.00 250 ARG A O 1
ATOM 2120 N N . LEU A 1 251 ? 7.598 -71.245 43.034 1.00 38.69 251 LEU A N 1
ATOM 2121 C CA . LEU A 1 251 ? 6.466 -71.841 43.746 1.00 38.69 251 LEU A CA 1
ATOM 2122 C C . LEU A 1 251 ? 6.914 -72.704 44.933 1.00 38.69 251 LEU A C 1
ATOM 2124 O O . LEU A 1 251 ? 7.836 -73.529 44.721 1.00 38.69 251 LEU A O 1
#

Secondary structure (DSSP, 8-state):
---B-TTSSSBP-EEE--TT--EE-HHHHHHHHHH-TT--EEE-HHHHHHHHHHHHHHHHHHHHHHHHHHHHHHHHHHHHHHHHHHHHHHHHHHHHTT-HHHHHHHHHHHHHT-GGGS-HHHHHHHHHHHTT--HHHHHHHHHHHHHHHHHHHHHHHHHHHHHHHHHHHHHHHHHHHHTTS-PPPHHHHHHHHHHTTTTTS-HHHHHHHHHHTT-TT--THHHHS----EEEEEE-TTSS-EEEEEP----

Organism: NCBI:txid5963

Sequence (251 aa):
MDYKCWCCPAEAIWVCDCPQDSRSCEKHYRDHKKKYKRCLPDFVKDAIIESDNAIKCLELEYAKLTQDMMIEIENYYNQNLNYLHSKKNEARGFIYRKMNDEADGIKVWARTLNLKERDKNQFLFSMREILGIDSASSNIAIAVENLEQTCERIEEIENKFNYRNEENREFQIKVQDEENIKKMTVDEFMSKINKENYQSFEFEEIKYIMIELNFEGFKEEFITDRYQFIVQISHTNDKKYIFVCKFLSRL

pLDDT: mean 80.74, std 13.05, range [38.69, 98.44]

Foldseek 3Di:
DQCAFPPDRDHFQKAWPDPRGGTHDPVVVVVVCVVDVPIDMDGCPVVVVVVVVVVVVVVVVLVVVVVVVVVVVVVVVVVVVVVVVVLVVVLVVCVVVVVVVVNVVSVVVVVVPPVVPDPPVVVVVVVCVVSVCDPVNVVVVVVVVVVVVVVVVVVVVVVVVVVVVVVVVVVVVVVVVVVPPPQQEPVNLVVVCVVPVNPPDDPVRNVVSVVSNQAPPPDCVVVPDPADDWNDKDADPVRRHIDTHGDDPDD

Radius of gyration: 44.03 Å; chains: 1; bounding box: 76×89×105 Å